Protein AF-A0AAE5WHH1-F1 (afdb_monomer_lite)

Structure (mmCIF, N/CA/C/O backbone):
data_AF-A0AAE5WHH1-F1
#
_entry.id   AF-A0AAE5WHH1-F1
#
loop_
_atom_site.group_PDB
_atom_site.id
_atom_site.type_symbol
_atom_site.label_atom_id
_atom_site.label_alt_id
_atom_site.label_comp_id
_atom_site.label_asym_id
_atom_site.label_entity_id
_atom_site.label_seq_id
_atom_site.pdbx_PDB_ins_code
_atom_site.Cartn_x
_atom_site.Cartn_y
_atom_site.Cartn_z
_atom_site.occupancy
_atom_site.B_iso_or_equiv
_atom_site.auth_seq_id
_atom_site.auth_comp_id
_atom_site.auth_asym_id
_atom_site.auth_atom_id
_atom_site.pdbx_PDB_model_num
ATOM 1 N N . MET A 1 1 ? -34.516 51.955 45.757 1.00 40.06 1 MET A N 1
ATOM 2 C CA . MET A 1 1 ? -34.286 50.656 46.425 1.00 40.06 1 MET A CA 1
ATOM 3 C C . MET A 1 1 ? -33.180 49.921 45.689 1.00 40.06 1 MET A C 1
ATOM 5 O O . MET A 1 1 ? -33.099 50.033 44.475 1.00 40.06 1 MET A O 1
ATOM 9 N N . ALA A 1 2 ? -32.308 49.289 46.468 1.00 39.38 2 ALA A N 1
ATOM 10 C CA . ALA A 1 2 ? -30.975 48.791 46.150 1.00 39.38 2 ALA A CA 1
ATOM 11 C C . ALA A 1 2 ? -30.786 48.069 44.803 1.00 39.38 2 ALA A C 1
ATOM 13 O O . ALA A 1 2 ? -31.442 47.077 44.495 1.00 39.38 2 ALA A O 1
ATOM 14 N N . THR A 1 3 ? -29.769 48.533 44.080 1.00 36.53 3 THR A N 1
ATOM 15 C CA . THR A 1 3 ? -28.988 47.796 43.090 1.00 36.53 3 THR A CA 1
ATOM 16 C C . THR A 1 3 ? -28.260 46.631 43.770 1.00 36.53 3 THR A C 1
ATOM 18 O O . THR A 1 3 ? -27.486 46.834 44.705 1.00 36.53 3 THR A O 1
ATOM 21 N N . ARG A 1 4 ? -28.471 45.396 43.299 1.00 38.25 4 ARG A N 1
ATOM 22 C CA . ARG A 1 4 ? -27.605 44.255 43.633 1.00 38.25 4 ARG A CA 1
ATOM 23 C C . ARG A 1 4 ? -26.696 43.947 42.446 1.00 38.25 4 ARG A C 1
ATOM 25 O O . ARG A 1 4 ? -27.134 43.413 41.434 1.00 38.25 4 ARG A O 1
ATOM 32 N N . LYS A 1 5 ? -25.426 44.329 42.601 1.00 38.62 5 LYS A N 1
ATOM 33 C CA . LYS A 1 5 ? -24.269 43.753 41.908 1.00 38.62 5 LYS A CA 1
ATOM 34 C C . LYS A 1 5 ? -23.981 42.382 42.523 1.00 38.62 5 LYS A C 1
ATOM 36 O O . LYS A 1 5 ? -23.714 42.349 43.716 1.00 38.62 5 LYS A O 1
ATOM 41 N N . GLU A 1 6 ? -23.924 41.322 41.725 1.00 35.84 6 GLU A N 1
ATOM 42 C CA . GLU A 1 6 ? -23.134 40.109 42.011 1.00 35.84 6 GLU A CA 1
ATOM 43 C C . GLU A 1 6 ? -22.594 39.613 40.655 1.00 35.84 6 GLU A C 1
ATOM 45 O O . GLU A 1 6 ? -23.336 39.134 39.807 1.00 35.84 6 GLU A O 1
ATOM 50 N N . ALA A 1 7 ? -21.409 40.066 40.244 1.00 35.72 7 ALA A N 1
ATOM 51 C CA . ALA A 1 7 ? -20.120 39.419 40.505 1.00 35.72 7 ALA A CA 1
ATOM 52 C C . ALA A 1 7 ? -20.027 38.015 39.877 1.00 35.72 7 ALA A C 1
ATOM 54 O O . ALA A 1 7 ? -20.186 36.987 40.533 1.00 35.72 7 ALA A O 1
ATOM 55 N N . ALA A 1 8 ? -19.715 38.006 38.578 1.00 37.16 8 ALA A N 1
ATOM 56 C CA . ALA A 1 8 ? -19.231 36.846 37.848 1.00 37.16 8 ALA A CA 1
ATOM 57 C C . ALA A 1 8 ? -17.961 36.299 38.520 1.00 37.16 8 ALA A C 1
ATOM 59 O O . ALA A 1 8 ? -16.888 36.895 38.448 1.00 37.16 8 ALA A O 1
ATOM 60 N N . THR A 1 9 ? -18.081 35.150 39.176 1.00 35.72 9 THR A N 1
ATOM 61 C CA . THR A 1 9 ? -16.945 34.378 39.680 1.00 35.72 9 THR A CA 1
ATOM 62 C C . THR A 1 9 ? -16.667 33.242 38.703 1.00 35.72 9 THR A C 1
ATOM 64 O O . THR A 1 9 ? -17.216 32.147 38.788 1.00 35.72 9 THR A O 1
ATOM 67 N N . THR A 1 10 ? -15.791 33.501 37.731 1.00 35.88 10 THR A N 1
ATOM 68 C CA . THR A 1 10 ? -15.174 32.457 36.904 1.00 35.88 10 THR A CA 1
ATOM 69 C C . THR A 1 10 ? -14.253 31.604 37.775 1.00 35.88 10 THR A C 1
ATOM 71 O O . THR A 1 10 ? -13.069 31.904 37.946 1.00 35.88 10 THR A O 1
ATOM 74 N N . ALA A 1 11 ? -14.799 30.529 38.339 1.00 34.81 11 ALA A N 1
ATOM 75 C CA . ALA A 1 11 ? -14.020 29.483 38.980 1.00 34.81 11 ALA A CA 1
ATOM 76 C C . ALA A 1 11 ? -13.170 28.763 37.917 1.00 34.81 11 ALA A C 1
ATOM 78 O O . ALA A 1 11 ? -13.675 27.998 37.095 1.00 34.81 11 ALA A O 1
ATOM 79 N N . LYS A 1 12 ? -11.853 29.008 37.923 1.00 35.03 12 LYS A N 1
ATOM 80 C CA . LYS A 1 12 ? -10.873 28.223 37.158 1.00 35.03 12 LYS A CA 1
ATOM 81 C C . LYS A 1 12 ? -10.767 26.823 37.767 1.00 35.03 12 LYS A C 1
ATOM 83 O O . LYS A 1 12 ? -9.851 26.528 38.533 1.00 35.03 12 LYS A O 1
ATOM 88 N N . THR A 1 13 ? -11.694 25.938 37.416 1.00 32.69 13 THR A N 1
ATOM 89 C CA . THR A 1 13 ? -11.588 24.515 37.747 1.00 32.69 13 THR A CA 1
ATOM 90 C C . THR A 1 13 ? -10.471 23.909 36.901 1.00 32.69 13 THR A C 1
ATOM 92 O O . THR A 1 13 ? -10.648 23.621 35.719 1.00 32.69 13 THR A O 1
ATOM 95 N N . LYS A 1 14 ? -9.285 23.722 37.497 1.00 33.97 14 LYS A N 1
ATOM 96 C CA . LYS A 1 14 ? -8.204 22.909 36.920 1.00 33.97 14 LYS A CA 1
ATOM 97 C C . LYS A 1 14 ? -8.722 21.482 36.713 1.00 33.97 14 LYS A C 1
ATOM 99 O O . LYS A 1 14 ? -8.680 20.656 37.625 1.00 33.97 14 LYS A O 1
ATOM 104 N N . VAL A 1 15 ? -9.185 21.175 35.503 1.00 35.56 15 VAL A N 1
ATOM 105 C CA . VAL A 1 15 ? -9.463 19.803 35.074 1.00 35.56 15 VAL A CA 1
ATOM 106 C C . VAL A 1 15 ? -8.121 19.081 34.973 1.00 35.56 15 VAL A C 1
ATOM 108 O O . VAL A 1 15 ? -7.421 19.158 33.965 1.00 35.56 15 VAL A O 1
ATOM 111 N N . LYS A 1 16 ? -7.733 18.377 36.042 1.00 34.69 16 LYS A N 1
ATOM 112 C CA . LYS A 1 16 ? -6.694 17.348 35.961 1.00 34.69 16 LYS A CA 1
ATOM 113 C C . LYS A 1 16 ? -7.201 16.287 34.984 1.00 34.69 16 LYS A C 1
ATOM 115 O O . LYS A 1 16 ? -7.993 15.426 35.364 1.00 34.69 16 LYS A O 1
ATOM 120 N N . ARG A 1 17 ? -6.752 16.346 33.726 1.00 37.28 17 ARG A N 1
ATOM 121 C CA . ARG A 1 17 ? -6.858 15.227 32.784 1.00 37.28 17 ARG A CA 1
ATOM 122 C C . ARG A 1 17 ? -6.092 14.058 33.399 1.00 37.28 17 ARG A C 1
ATOM 124 O O . ARG A 1 17 ? -4.879 13.953 33.257 1.00 37.28 17 ARG A O 1
ATOM 131 N N . LYS A 1 18 ? -6.796 13.195 34.136 1.00 33.09 18 LYS A N 1
ATOM 132 C CA . LYS A 1 18 ? -6.301 11.853 34.425 1.00 33.09 18 LYS A CA 1
ATOM 133 C C . LYS A 1 18 ? -6.149 11.184 33.066 1.00 33.09 18 LYS A C 1
ATOM 135 O O . LYS A 1 18 ? -7.152 10.923 32.404 1.00 33.09 18 LYS A O 1
ATOM 140 N N . ALA A 1 19 ? -4.907 10.959 32.647 1.00 35.47 19 ALA A N 1
ATOM 141 C CA . ALA A 1 19 ? -4.594 10.016 31.591 1.00 35.47 19 ALA A CA 1
ATOM 142 C C . ALA A 1 19 ? -5.194 8.674 32.023 1.00 35.47 19 ALA A C 1
ATOM 144 O O . ALA A 1 19 ? -4.641 7.975 32.872 1.00 35.47 19 ALA A O 1
ATOM 145 N N . LYS A 1 20 ? -6.400 8.364 31.532 1.00 39.03 20 LYS A N 1
ATOM 146 C CA . LYS A 1 20 ? -6.934 7.014 31.639 1.00 39.03 20 LYS A CA 1
ATOM 147 C C . LYS A 1 20 ? -5.992 6.165 30.810 1.00 39.03 20 LYS A C 1
ATOM 149 O O . LYS A 1 20 ? -5.887 6.351 29.601 1.00 39.03 20 LYS A O 1
ATOM 154 N N . ALA A 1 21 ? -5.264 5.333 31.542 1.00 37.84 21 ALA A N 1
ATOM 155 C CA . ALA A 1 21 ? -4.392 4.293 31.063 1.00 37.84 21 ALA A CA 1
ATOM 156 C C . ALA A 1 21 ? -4.901 3.720 29.738 1.00 37.84 21 ALA A C 1
ATOM 158 O O . ALA A 1 21 ? -6.063 3.323 29.627 1.00 37.84 21 ALA A O 1
ATOM 159 N N . SER A 1 22 ? -4.001 3.660 28.762 1.00 38.97 22 SER A N 1
ATOM 160 C CA . SER A 1 22 ? -4.043 2.721 27.650 1.00 38.97 22 SER A CA 1
ATOM 161 C C . SER A 1 22 ? -4.067 1.301 28.227 1.00 38.97 22 SER A C 1
ATOM 163 O O . SER A 1 22 ? -3.044 0.625 28.327 1.00 38.97 22 SER A O 1
ATOM 165 N N . ALA A 1 23 ? -5.220 0.893 28.742 1.00 35.97 23 ALA A N 1
ATOM 166 C CA . ALA A 1 23 ? -5.418 -0.413 29.322 1.00 35.97 23 ALA A CA 1
ATOM 167 C C . ALA A 1 23 ? -5.585 -1.418 28.178 1.00 35.97 23 ALA A C 1
ATOM 169 O O . ALA A 1 23 ? -6.475 -1.279 27.344 1.00 35.97 23 ALA A O 1
ATOM 170 N N . ALA A 1 24 ? -4.707 -2.421 28.193 1.00 41.38 24 ALA A N 1
ATOM 171 C CA . ALA A 1 24 ? -4.794 -3.676 27.457 1.00 41.38 24 ALA A CA 1
ATOM 172 C C . ALA A 1 24 ? -4.637 -3.607 25.926 1.00 41.38 24 ALA A C 1
ATOM 174 O O . ALA A 1 24 ? -5.511 -4.026 25.173 1.00 41.38 24 ALA A O 1
ATOM 175 N N . ILE A 1 25 ? -3.435 -3.261 25.454 1.00 42.16 25 ILE A N 1
ATOM 176 C CA . ILE A 1 25 ? -2.908 -3.974 24.281 1.00 42.16 25 ILE A CA 1
ATOM 177 C C . ILE A 1 25 ? -2.602 -5.389 24.786 1.00 42.16 25 ILE A C 1
ATOM 179 O O . ILE A 1 25 ? -1.540 -5.635 25.358 1.00 42.16 25 ILE A O 1
ATOM 183 N N . SER A 1 26 ? -3.576 -6.304 24.696 1.00 47.28 26 SER A N 1
ATOM 184 C CA . SER A 1 26 ? -3.327 -7.717 24.987 1.00 47.28 26 SER A CA 1
ATOM 185 C C . SER A 1 26 ? -2.153 -8.154 24.114 1.00 47.28 26 SER A C 1
ATOM 187 O O . SER A 1 26 ? -2.204 -7.935 22.902 1.00 47.28 26 SER A O 1
ATOM 189 N N . LYS A 1 27 ? -1.101 -8.734 24.700 1.00 46.09 27 LYS A N 1
ATOM 190 C CA . LYS A 1 27 ? -0.007 -9.343 23.934 1.00 46.09 27 LYS A CA 1
ATOM 191 C C . LYS A 1 27 ? -0.616 -10.383 22.985 1.00 46.09 27 LYS A C 1
ATOM 193 O O . LYS A 1 27 ? -1.007 -11.456 23.428 1.00 46.09 27 LYS A O 1
ATOM 198 N N . ARG A 1 28 ? -0.768 -10.022 21.709 1.00 50.38 28 ARG A N 1
ATOM 199 C CA . ARG A 1 28 ? -1.163 -10.930 20.630 1.00 50.38 28 ARG A CA 1
ATOM 200 C C . ARG A 1 28 ? 0.100 -11.675 20.226 1.00 50.38 28 A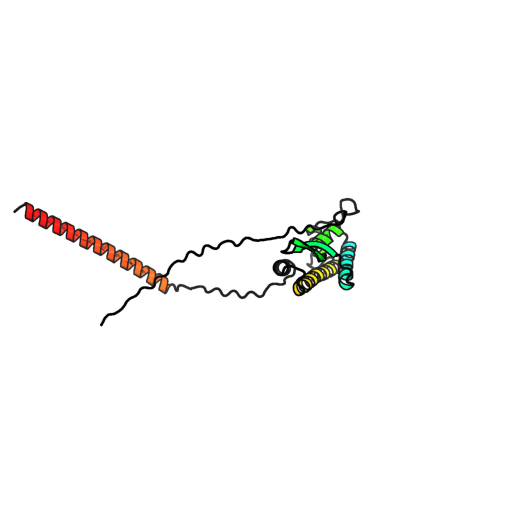RG A C 1
ATOM 202 O O . ARG A 1 28 ? 1.029 -11.058 19.714 1.00 50.38 28 ARG A O 1
ATOM 209 N N . GLU A 1 29 ? 0.163 -12.965 20.513 1.00 48.81 29 GLU A N 1
ATOM 210 C CA . GLU A 1 29 ? 1.269 -13.809 20.063 1.00 48.81 29 GLU A CA 1
ATOM 211 C C . GLU A 1 29 ? 0.934 -14.317 18.658 1.00 48.81 29 GLU A C 1
ATOM 213 O O . GLU A 1 29 ? -0.015 -15.077 18.470 1.00 48.81 29 GLU A O 1
ATOM 218 N N . LEU A 1 30 ? 1.676 -13.832 17.658 1.00 51.50 30 LEU A N 1
ATOM 219 C CA . LEU A 1 30 ? 1.551 -14.270 16.271 1.00 51.50 30 LEU A CA 1
ATOM 220 C C . LEU A 1 30 ? 2.351 -15.569 16.104 1.00 51.50 30 LEU A C 1
ATOM 222 O O . LEU A 1 30 ? 3.579 -15.548 16.183 1.00 51.50 30 LEU A O 1
ATOM 226 N N . LYS A 1 31 ? 1.675 -16.695 15.863 1.00 53.16 31 LYS A N 1
ATOM 227 C CA . LYS A 1 31 ? 2.347 -17.930 15.440 1.00 53.16 31 LYS A CA 1
ATOM 228 C C . LYS A 1 31 ? 2.682 -17.816 13.952 1.00 53.16 31 LYS A C 1
ATOM 230 O O . LYS A 1 31 ? 1.830 -18.031 13.096 1.00 53.16 31 LYS A O 1
ATOM 235 N N . LEU A 1 32 ? 3.910 -17.405 13.647 1.00 53.94 32 LEU A N 1
ATOM 236 C CA . LEU A 1 32 ? 4.448 -17.424 12.286 1.00 53.94 32 LEU A CA 1
ATOM 237 C C . LEU A 1 32 ? 4.908 -18.848 11.958 1.00 53.94 32 LEU A C 1
ATOM 239 O O . LEU A 1 32 ? 5.617 -19.457 12.754 1.00 53.94 32 LEU A O 1
ATOM 243 N N . GLU A 1 33 ? 4.524 -19.372 10.796 1.00 54.22 33 GLU A N 1
ATOM 244 C CA . GLU A 1 33 ? 5.102 -20.619 10.278 1.00 54.22 33 GLU A CA 1
ATOM 245 C C . GLU A 1 33 ? 6.615 -20.454 10.037 1.00 54.22 33 GLU A C 1
ATOM 247 O O . GLU A 1 33 ? 7.068 -19.395 9.583 1.00 54.22 33 GLU A O 1
ATOM 252 N N . GLU A 1 34 ? 7.399 -21.496 10.324 1.00 48.75 34 GLU A N 1
ATOM 253 C CA . GLU A 1 34 ? 8.835 -21.522 10.026 1.00 48.75 34 GLU A CA 1
ATOM 254 C C . GLU A 1 34 ? 9.070 -21.303 8.518 1.00 48.75 34 GLU A C 1
ATOM 256 O O . GLU A 1 34 ? 8.375 -21.868 7.673 1.00 48.75 34 GLU A O 1
ATOM 261 N N . GLY A 1 35 ? 10.021 -20.429 8.167 1.00 56.25 35 GLY A N 1
ATOM 262 C CA . GLY A 1 35 ? 10.377 -20.141 6.772 1.00 56.25 35 GLY A CA 1
ATOM 263 C C . GLY A 1 35 ? 9.602 -19.009 6.080 1.00 56.25 35 GLY A C 1
ATOM 264 O O . GLY A 1 35 ? 9.871 -18.737 4.913 1.00 56.25 35 GLY A O 1
ATOM 265 N N . GLN A 1 36 ? 8.700 -18.277 6.756 1.00 52.97 36 GLN A N 1
ATOM 266 C CA . GLN A 1 36 ? 8.020 -17.113 6.137 1.00 52.97 36 GLN A CA 1
ATOM 267 C C . GLN A 1 36 ? 8.973 -16.020 5.616 1.00 52.97 36 GLN A C 1
ATOM 269 O O . GLN A 1 36 ? 8.609 -15.269 4.711 1.00 52.97 36 GLN A O 1
ATOM 274 N N . TRP A 1 37 ? 10.175 -15.934 6.189 1.00 49.78 37 TRP A N 1
ATOM 275 C CA . TRP A 1 37 ? 11.199 -14.938 5.860 1.00 49.78 37 TRP A CA 1
ATOM 276 C C . TRP A 1 37 ? 12.347 -15.507 5.015 1.00 49.78 37 TRP A C 1
ATOM 278 O O . TRP A 1 37 ? 13.259 -14.772 4.636 1.00 49.78 37 TRP A O 1
ATOM 288 N N . GLU A 1 38 ? 12.324 -16.806 4.714 1.00 54.84 38 GLU A N 1
ATOM 289 C CA . GLU A 1 38 ? 13.397 -17.467 3.979 1.00 54.84 38 GLU A CA 1
ATOM 290 C C . GLU A 1 38 ? 13.148 -17.371 2.472 1.00 54.84 38 GLU A C 1
ATOM 292 O O . GLU A 1 38 ? 12.231 -17.973 1.911 1.00 54.84 38 GLU A O 1
ATOM 297 N N . THR A 1 39 ? 13.993 -16.605 1.785 1.00 54.44 39 THR A N 1
ATOM 298 C CA . THR A 1 39 ? 14.012 -16.571 0.321 1.00 54.44 39 THR A CA 1
ATOM 299 C C . THR A 1 39 ? 14.929 -17.685 -0.187 1.00 54.44 39 THR A C 1
ATOM 301 O O . THR A 1 39 ? 16.123 -17.700 0.091 1.00 54.44 39 THR A O 1
ATOM 304 N N . LYS A 1 40 ? 14.383 -18.642 -0.952 1.00 57.69 40 LYS A N 1
ATOM 305 C CA . LYS A 1 40 ? 15.112 -19.824 -1.473 1.00 57.69 40 LYS A CA 1
ATOM 306 C C . LYS A 1 40 ? 16.173 -19.517 -2.550 1.00 57.69 40 LYS A C 1
ATOM 308 O O . LYS A 1 40 ? 16.606 -20.426 -3.253 1.00 57.69 40 LYS A O 1
ATOM 313 N N . ARG A 1 41 ? 16.558 -18.258 -2.763 1.00 54.78 41 ARG A N 1
ATOM 314 C CA . ARG A 1 41 ? 17.465 -17.849 -3.850 1.00 54.78 41 ARG A CA 1
ATOM 315 C C . ARG A 1 41 ? 18.694 -17.109 -3.270 1.00 54.78 41 ARG A C 1
ATOM 317 O O . ARG A 1 41 ? 18.657 -16.575 -2.164 1.00 54.78 41 ARG A O 1
ATOM 324 N N . GLY A 1 42 ? 19.825 -17.152 -3.977 1.00 48.72 42 GLY A N 1
ATOM 325 C CA . GLY A 1 42 ? 21.099 -16.549 -3.543 1.00 48.72 42 GLY A CA 1
ATOM 326 C C . GLY A 1 42 ? 21.219 -15.049 -3.873 1.00 48.72 42 GLY A C 1
ATOM 327 O O . GLY A 1 42 ? 20.584 -14.573 -4.809 1.00 48.72 42 GLY A O 1
ATOM 328 N N . ARG A 1 43 ? 22.042 -14.302 -3.114 1.00 55.06 43 ARG A N 1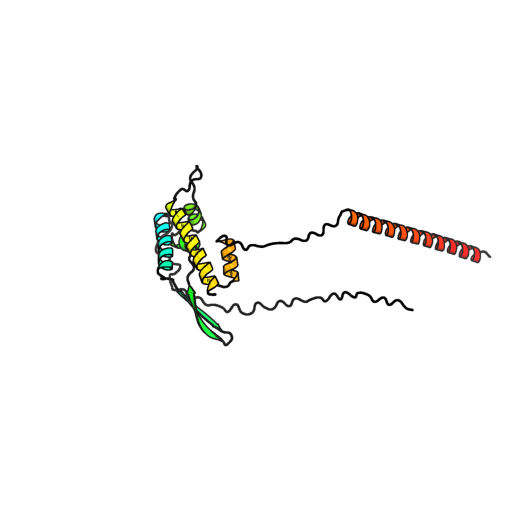
ATOM 329 C CA . ARG A 1 43 ? 22.362 -12.864 -3.321 1.00 55.06 43 ARG A CA 1
ATOM 330 C C . ARG A 1 43 ? 23.389 -12.650 -4.455 1.00 55.06 43 ARG A C 1
ATOM 332 O O . ARG A 1 43 ? 24.292 -13.478 -4.552 1.00 55.06 43 ARG A O 1
ATOM 339 N N . PRO A 1 44 ? 23.384 -11.509 -5.189 1.00 54.88 44 PRO A N 1
ATOM 340 C CA . PRO A 1 44 ? 22.415 -10.402 -5.227 1.00 54.88 44 PRO A CA 1
ATOM 341 C C . PRO A 1 44 ? 21.416 -10.518 -6.399 1.00 54.88 44 PRO A C 1
ATOM 343 O O . PRO A 1 44 ? 21.755 -11.009 -7.474 1.00 54.88 44 PRO A O 1
ATOM 346 N N . TYR A 1 45 ? 20.191 -10.020 -6.211 1.00 66.81 45 TYR A N 1
ATOM 347 C CA . TYR A 1 45 ? 19.104 -10.130 -7.188 1.00 66.81 45 TYR A CA 1
ATOM 348 C C . TYR A 1 45 ? 19.071 -8.948 -8.161 1.00 66.81 45 TYR A C 1
ATOM 350 O O . TYR A 1 45 ? 18.990 -7.793 -7.749 1.00 66.81 45 TYR A O 1
ATOM 358 N N . LYS A 1 46 ? 19.076 -9.239 -9.464 1.00 76.19 46 LYS A N 1
ATOM 359 C CA . LYS A 1 46 ? 18.661 -8.287 -10.501 1.00 76.19 46 LYS A CA 1
ATOM 360 C C . LYS A 1 46 ? 17.131 -8.220 -10.499 1.00 76.19 46 LYS A C 1
ATOM 362 O O . LYS A 1 46 ? 16.493 -9.269 -10.515 1.00 76.19 46 LYS A O 1
ATOM 367 N N . PHE A 1 47 ? 16.560 -7.013 -10.484 1.00 84.69 47 PHE A N 1
ATOM 368 C CA . PHE A 1 47 ? 15.110 -6.836 -10.569 1.00 84.69 47 PHE A CA 1
ATOM 369 C C . PHE A 1 47 ? 14.579 -7.418 -11.884 1.00 84.69 47 PHE A C 1
ATOM 371 O O . PHE A 1 47 ? 15.069 -7.069 -12.961 1.00 84.69 47 PHE A O 1
ATOM 378 N N . ASP A 1 48 ? 13.587 -8.295 -11.770 1.00 88.56 48 ASP A N 1
ATOM 379 C CA . ASP A 1 48 ? 12.915 -8.942 -12.890 1.00 88.56 48 ASP A CA 1
ATOM 380 C C . ASP A 1 48 ? 11.459 -8.441 -12.968 1.00 88.56 48 ASP A C 1
ATOM 382 O O . ASP A 1 48 ? 10.648 -8.780 -12.097 1.00 88.56 48 ASP A O 1
ATOM 386 N N . PRO A 1 49 ? 11.122 -7.605 -13.971 1.00 89.94 49 PRO A N 1
ATOM 387 C CA . PRO A 1 49 ? 9.775 -7.075 -14.150 1.00 89.94 49 PRO A CA 1
ATOM 388 C C . PRO A 1 49 ? 8.705 -8.153 -14.328 1.00 89.94 49 PRO A C 1
ATOM 390 O O . PRO A 1 49 ? 7.600 -7.983 -13.816 1.00 89.94 49 PRO A O 1
ATOM 393 N N . ASP A 1 50 ? 9.018 -9.246 -15.024 1.00 91.75 50 ASP A N 1
ATOM 394 C CA . ASP A 1 50 ? 8.028 -10.273 -15.362 1.00 91.75 50 ASP A CA 1
ATOM 395 C C . ASP A 1 50 ? 7.663 -11.084 -14.118 1.00 91.75 50 ASP A C 1
ATOM 397 O O . ASP A 1 50 ? 6.487 -11.325 -13.844 1.00 91.75 50 ASP A O 1
ATOM 401 N N . LEU A 1 51 ? 8.663 -11.392 -13.286 1.00 90.81 51 LEU A N 1
ATOM 402 C CA . LEU A 1 51 ? 8.447 -11.997 -11.974 1.00 90.81 51 LEU A CA 1
ATOM 403 C C . LEU A 1 51 ? 7.587 -11.099 -11.074 1.00 90.81 51 LEU A C 1
ATOM 405 O O . LEU A 1 51 ? 6.688 -11.587 -10.391 1.00 90.81 51 LEU A O 1
ATOM 409 N N . ALA A 1 52 ? 7.855 -9.791 -11.055 1.00 91.88 52 ALA A N 1
ATOM 410 C CA . ALA A 1 52 ? 7.081 -8.853 -10.248 1.00 91.88 52 ALA A CA 1
ATOM 411 C C . ALA A 1 52 ? 5.609 -8.805 -10.688 1.00 91.88 52 ALA A C 1
ATOM 413 O O . ALA A 1 52 ? 4.718 -8.816 -9.836 1.00 91.88 52 ALA A O 1
ATOM 414 N N . ILE A 1 53 ? 5.351 -8.799 -12.001 1.00 94.19 53 ILE A N 1
ATOM 415 C CA . ILE A 1 53 ? 3.997 -8.883 -12.565 1.00 94.19 53 ILE A CA 1
ATOM 416 C C . ILE A 1 53 ? 3.328 -10.190 -12.134 1.00 94.19 53 ILE A C 1
ATOM 418 O O . ILE A 1 53 ? 2.248 -10.138 -11.550 1.00 94.19 53 ILE A O 1
ATOM 422 N N . GLU A 1 54 ? 3.992 -11.334 -12.322 1.00 94.31 54 GLU A N 1
ATOM 423 C CA . GLU A 1 54 ? 3.466 -12.653 -11.950 1.00 94.31 54 GLU A CA 1
ATOM 424 C C . GLU A 1 54 ? 3.058 -12.704 -10.470 1.00 94.31 54 GLU A C 1
ATOM 426 O O . GLU A 1 54 ? 1.965 -13.161 -10.138 1.00 94.31 54 GLU A O 1
ATOM 431 N N . LYS A 1 55 ? 3.902 -12.200 -9.557 1.00 91.94 55 LYS A N 1
ATOM 432 C CA . LYS A 1 55 ? 3.596 -12.205 -8.115 1.00 91.94 55 LYS A CA 1
ATOM 433 C C . LYS A 1 55 ? 2.450 -11.269 -7.747 1.00 91.94 55 LYS A C 1
ATOM 435 O O . LYS A 1 55 ? 1.639 -11.628 -6.893 1.00 91.94 55 LYS A O 1
ATOM 440 N N . MET A 1 56 ? 2.365 -10.099 -8.377 1.00 94.69 56 MET A N 1
ATOM 441 C CA . MET A 1 56 ? 1.256 -9.170 -8.152 1.00 94.69 56 MET A CA 1
ATOM 442 C C . MET A 1 56 ? -0.066 -9.732 -8.682 1.00 94.69 56 MET A C 1
ATOM 444 O O . MET A 1 56 ? -1.076 -9.662 -7.986 1.00 94.69 56 MET A O 1
ATOM 448 N N . GLU A 1 57 ? -0.064 -10.327 -9.875 1.00 93.75 57 GLU A N 1
ATOM 449 C CA . GLU A 1 57 ? -1.250 -10.956 -10.462 1.00 93.75 57 GLU A CA 1
ATOM 450 C C . GLU A 1 57 ? -1.689 -12.191 -9.676 1.00 93.75 57 GLU A C 1
ATOM 452 O O . GLU A 1 57 ? -2.878 -12.341 -9.405 1.00 93.75 57 GLU A O 1
ATOM 457 N N . ALA A 1 58 ? -0.747 -13.024 -9.222 1.00 92.31 58 ALA A N 1
ATOM 458 C CA . ALA A 1 58 ? -1.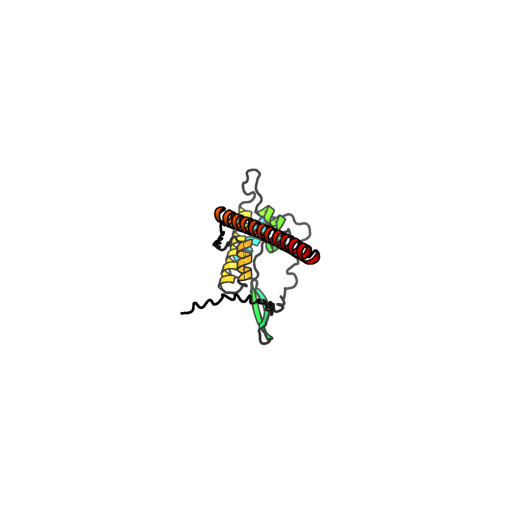048 -14.151 -8.345 1.00 92.31 58 ALA A CA 1
ATOM 459 C C . ALA A 1 58 ? -1.739 -13.693 -7.052 1.00 92.31 58 ALA A C 1
ATOM 461 O O . ALA A 1 58 ? -2.763 -14.254 -6.683 1.00 92.31 58 ALA A O 1
ATOM 462 N N . ALA A 1 59 ? -1.251 -12.625 -6.410 1.00 91.06 59 ALA A N 1
ATOM 463 C CA . ALA A 1 59 ? -1.877 -12.087 -5.202 1.00 91.06 59 ALA A CA 1
ATOM 464 C C . ALA A 1 59 ? -3.302 -11.551 -5.447 1.00 91.06 59 ALA A C 1
ATOM 466 O O . ALA A 1 59 ? -4.166 -11.682 -4.580 1.00 91.06 59 ALA A O 1
ATOM 467 N N . ILE A 1 60 ? -3.555 -10.954 -6.617 1.00 92.31 60 ILE A N 1
ATOM 468 C CA . ILE A 1 60 ? -4.897 -10.505 -7.015 1.00 92.31 60 ILE A CA 1
ATOM 469 C C . ILE A 1 60 ? -5.814 -11.709 -7.246 1.00 92.31 60 ILE A C 1
ATOM 471 O O . ILE A 1 60 ? -6.931 -11.724 -6.733 1.00 92.31 60 ILE A O 1
ATOM 475 N N . ASN A 1 61 ? -5.341 -12.723 -7.970 1.00 92.94 61 ASN A N 1
ATOM 476 C CA . ASN A 1 61 ? -6.113 -13.932 -8.247 1.00 92.94 61 ASN A CA 1
ATOM 477 C C . ASN A 1 61 ? -6.437 -14.696 -6.960 1.00 92.94 61 ASN A C 1
ATOM 479 O O . ASN A 1 61 ? -7.587 -15.071 -6.761 1.00 92.94 61 ASN A O 1
ATOM 483 N N . ASP A 1 62 ? -5.473 -14.843 -6.048 1.00 90.88 62 ASP A N 1
ATOM 484 C CA . ASP A 1 62 ? -5.689 -15.478 -4.746 1.00 90.88 62 ASP A CA 1
ATOM 485 C C . ASP A 1 62 ? -6.796 -14.773 -3.951 1.00 90.88 62 ASP A C 1
ATOM 487 O O . ASP A 1 62 ? -7.633 -15.427 -3.332 1.00 90.88 62 ASP A O 1
ATOM 491 N N . TYR A 1 63 ? -6.846 -13.439 -3.991 1.00 89.62 63 TYR A N 1
ATOM 492 C CA . TYR A 1 63 ? -7.915 -12.679 -3.348 1.00 89.62 63 TYR A CA 1
ATOM 493 C C . TYR A 1 63 ? -9.275 -12.886 -4.032 1.00 89.62 63 TYR A C 1
ATOM 495 O O . TYR A 1 63 ? -10.259 -13.160 -3.347 1.00 89.62 63 TYR A O 1
ATOM 503 N N . VAL A 1 64 ? -9.336 -12.812 -5.367 1.00 88.69 64 VAL A N 1
ATOM 504 C CA . VAL A 1 64 ? -10.581 -13.007 -6.138 1.00 88.69 64 VAL A CA 1
ATOM 505 C C . VAL A 1 64 ? -11.138 -14.425 -5.966 1.00 88.69 64 VAL A C 1
ATOM 507 O O . VAL A 1 64 ? -12.349 -14.608 -5.870 1.00 88.69 64 VAL A O 1
ATOM 510 N N . GLU A 1 65 ? -10.266 -15.427 -5.887 1.00 90.50 65 GLU A N 1
ATOM 511 C CA . GLU A 1 65 ? -10.628 -16.831 -5.672 1.00 90.50 65 GLU A CA 1
ATOM 512 C C . GLU A 1 65 ? -10.886 -17.175 -4.193 1.00 90.50 65 GLU A C 1
ATOM 514 O O . GLU A 1 65 ? -11.224 -18.316 -3.876 1.00 90.50 65 GLU A O 1
ATOM 519 N N . GLY A 1 66 ? -10.717 -16.220 -3.270 1.00 83.25 66 GLY A N 1
ATOM 520 C CA . GLY A 1 66 ? -10.905 -16.431 -1.831 1.00 83.25 66 GLY A CA 1
ATOM 521 C C . GLY A 1 66 ? -9.819 -17.285 -1.162 1.00 83.25 66 GLY A C 1
ATOM 522 O O . GLY A 1 66 ? -9.994 -17.736 -0.031 1.00 83.25 66 GLY A O 1
ATOM 523 N N . LYS A 1 67 ? -8.677 -17.498 -1.824 1.00 83.50 67 LYS A N 1
ATOM 524 C CA . LYS A 1 67 ? -7.505 -18.236 -1.322 1.00 83.50 67 LYS A CA 1
ATOM 525 C C . LYS A 1 67 ? -6.619 -17.350 -0.447 1.00 83.50 67 LYS A C 1
ATOM 527 O O . LYS A 1 67 ? -5.423 -17.181 -0.678 1.00 83.50 67 LYS A O 1
ATOM 532 N N . LEU A 1 68 ? -7.207 -16.760 0.584 1.00 78.25 68 LEU A N 1
ATOM 533 C CA . LEU A 1 68 ? -6.482 -15.876 1.485 1.00 78.25 68 LEU A CA 1
ATOM 534 C C . LEU A 1 68 ? -5.677 -16.670 2.515 1.00 78.25 68 LEU A C 1
ATOM 536 O O . LEU A 1 68 ? -6.153 -17.644 3.095 1.00 78.25 68 LEU A O 1
ATOM 540 N N . LYS A 1 69 ? -4.437 -16.233 2.774 1.00 72.56 69 LYS A N 1
ATOM 541 C CA . LYS A 1 69 ? -3.644 -16.794 3.872 1.00 72.56 69 LYS A CA 1
ATOM 542 C C . LYS A 1 69 ? -4.173 -16.252 5.194 1.00 72.56 69 LYS A C 1
ATOM 544 O O . LYS A 1 69 ? -4.182 -15.037 5.409 1.00 72.56 69 LYS A O 1
ATOM 549 N N . TYR A 1 70 ? -4.555 -17.166 6.074 1.00 74.00 70 TYR A N 1
ATOM 550 C CA . TYR A 1 70 ? -5.032 -16.852 7.407 1.00 74.00 70 TYR A CA 1
ATOM 551 C C . TYR A 1 70 ? -3.952 -17.099 8.466 1.00 74.00 70 TYR A C 1
ATOM 553 O O . TYR A 1 70 ? -3.093 -17.965 8.310 1.00 74.00 70 TYR A O 1
ATOM 561 N N . TYR A 1 71 ? -4.003 -16.324 9.542 1.00 69.81 71 TYR A N 1
ATOM 562 C CA . TYR A 1 71 ? -3.173 -16.447 10.730 1.00 69.81 71 TYR A CA 1
ATOM 563 C C . TYR A 1 71 ? -4.067 -16.721 11.925 1.00 69.81 71 TYR A C 1
ATOM 565 O O . TYR A 1 71 ? -4.996 -15.959 12.187 1.00 69.81 71 TYR A O 1
ATOM 573 N N . GLU A 1 72 ? -3.760 -17.767 12.680 1.00 67.38 72 GLU A N 1
ATOM 574 C CA . GLU A 1 72 ? -4.393 -17.987 13.974 1.00 67.38 72 GLU A CA 1
ATOM 575 C C . GLU A 1 72 ? -3.785 -17.023 14.997 1.00 67.38 72 GLU A C 1
ATOM 577 O O . GLU A 1 72 ? -2.607 -17.108 15.359 1.00 67.38 72 GLU A O 1
ATOM 582 N N . LEU A 1 73 ? -4.591 -16.069 15.449 1.00 65.88 73 LEU A N 1
ATOM 583 C CA . LEU A 1 73 ? -4.254 -15.150 16.526 1.00 65.88 73 LEU A CA 1
ATOM 584 C C . LEU A 1 73 ? -4.951 -15.624 17.793 1.00 65.88 73 LEU A C 1
ATOM 586 O O . LEU A 1 73 ? -6.173 -15.588 17.882 1.00 65.88 73 LEU A O 1
ATOM 590 N N . ILE A 1 74 ? -4.178 -15.998 18.806 1.00 68.00 74 ILE A N 1
ATOM 591 C CA . ILE A 1 74 ? -4.743 -16.307 20.118 1.00 68.00 74 ILE A CA 1
ATOM 592 C C . ILE A 1 74 ? -4.941 -14.979 20.854 1.00 68.00 74 ILE A C 1
ATOM 594 O O . ILE A 1 74 ? -3.982 -14.375 21.340 1.00 68.00 74 ILE A O 1
ATOM 598 N N . GLN A 1 75 ? -6.182 -14.507 20.937 1.00 66.88 75 GLN A N 1
ATOM 599 C CA . GLN A 1 75 ? -6.560 -13.370 21.774 1.00 66.88 75 GLN A CA 1
ATOM 600 C C . GLN A 1 75 ? -7.117 -13.878 23.109 1.00 66.88 75 GLN A C 1
ATOM 602 O O . GLN A 1 75 ? -7.761 -14.916 23.163 1.00 66.88 75 GLN A O 1
ATOM 607 N N . LYS A 1 76 ? -6.867 -13.169 24.214 1.00 66.50 76 LYS A N 1
ATOM 608 C CA . LYS A 1 76 ? -7.561 -13.432 25.484 1.00 66.50 76 LYS A CA 1
ATOM 609 C C . LYS A 1 76 ? -8.704 -12.439 25.645 1.00 66.50 76 LYS A C 1
ATOM 611 O O . LYS A 1 76 ? -8.489 -11.243 25.442 1.00 66.50 76 LYS A O 1
ATOM 616 N N . ASP A 1 77 ? -9.892 -12.925 25.981 1.00 69.44 77 ASP A N 1
ATOM 617 C CA . ASP A 1 77 ? -11.021 -12.068 26.337 1.00 69.44 77 ASP A CA 1
ATOM 618 C C . ASP A 1 77 ? -10.823 -11.425 27.724 1.00 69.44 77 ASP A C 1
ATOM 620 O O . ASP A 1 77 ? -9.833 -11.669 28.423 1.00 69.44 77 ASP A O 1
ATOM 624 N N . SER A 1 78 ? -11.777 -10.587 28.127 1.00 70.25 78 SER A N 1
ATOM 625 C CA . SER A 1 78 ? -11.799 -9.930 29.439 1.00 70.25 78 SER A CA 1
ATOM 626 C C . SER A 1 78 ? -11.913 -10.892 30.631 1.00 70.25 78 SER A C 1
ATOM 628 O O . SER A 1 78 ? -11.580 -10.504 31.747 1.00 70.25 78 SER A O 1
ATOM 630 N N . GLU A 1 79 ? -12.353 -12.129 30.407 1.00 75.38 79 GLU A N 1
ATOM 631 C CA . GLU A 1 79 ? -12.448 -13.223 31.382 1.00 75.38 79 GLU A CA 1
ATOM 632 C C . GLU A 1 79 ? -11.220 -14.160 31.333 1.00 75.38 79 GLU A C 1
ATOM 634 O O . GLU A 1 79 ? -11.126 -15.116 32.103 1.00 75.38 79 GLU A O 1
ATOM 639 N N . GLY A 1 80 ? -10.253 -13.895 30.445 1.00 70.06 80 GLY A N 1
ATOM 640 C CA . GLY A 1 80 ? -9.047 -14.697 30.249 1.00 70.06 80 GLY A CA 1
ATOM 641 C C . GLY A 1 80 ? -9.215 -15.918 29.336 1.00 70.06 80 GLY A C 1
ATOM 642 O O . GLY A 1 80 ? -8.258 -16.689 29.196 1.00 70.06 80 GLY A O 1
ATOM 643 N N . LYS A 1 81 ? -10.375 -16.100 28.690 1.00 73.88 81 LYS A N 1
ATOM 644 C CA . LYS A 1 81 ? -10.611 -17.187 27.725 1.00 73.88 81 LYS A CA 1
ATOM 645 C C . LYS A 1 81 ? -9.861 -16.917 26.427 1.00 73.88 81 LYS A C 1
ATOM 647 O O . LYS A 1 81 ? -9.826 -15.789 25.942 1.00 73.88 81 LYS A O 1
ATOM 652 N N . LYS A 1 82 ? -9.253 -17.962 25.862 1.00 65.38 82 LYS A N 1
ATOM 653 C CA . LYS A 1 82 ? -8.597 -17.893 24.551 1.00 65.38 82 LYS A CA 1
ATOM 654 C C . LYS A 1 82 ? -9.668 -17.868 23.458 1.00 65.38 82 LYS A C 1
ATOM 656 O O . LYS A 1 82 ? -10.510 -18.757 23.414 1.00 65.38 82 LYS A O 1
ATOM 661 N N . ILE A 1 83 ? -9.615 -16.853 22.612 1.00 63.59 83 ILE A N 1
ATOM 662 C CA . ILE A 1 83 ? -10.386 -16.705 21.385 1.00 63.59 83 ILE A CA 1
ATOM 663 C C . ILE A 1 83 ? -9.386 -16.817 20.242 1.00 63.59 83 ILE A C 1
ATOM 665 O O . ILE A 1 83 ? -8.448 -16.020 20.169 1.00 63.59 83 ILE A O 1
ATOM 669 N N . ASP A 1 84 ? -9.596 -17.782 19.357 1.00 62.62 84 ASP A N 1
ATOM 670 C CA . ASP A 1 84 ? -8.843 -17.867 18.113 1.00 62.62 84 ASP A CA 1
ATOM 671 C C . ASP A 1 84 ? -9.471 -16.899 17.108 1.00 62.62 84 ASP A C 1
ATOM 673 O O . ASP A 1 84 ? -10.635 -17.025 16.726 1.00 62.62 84 ASP A O 1
ATOM 677 N N . ILE A 1 85 ? -8.714 -15.876 16.724 1.00 65.50 85 ILE A N 1
ATOM 678 C CA . ILE A 1 85 ? -9.103 -14.911 15.702 1.00 65.50 85 ILE A CA 1
ATOM 679 C C . ILE A 1 85 ? -8.366 -15.274 14.421 1.00 65.50 85 ILE A C 1
ATOM 681 O O . ILE A 1 85 ? -7.141 -15.387 14.408 1.00 65.50 85 ILE A O 1
ATOM 685 N N . LEU A 1 86 ? -9.112 -15.413 13.330 1.00 67.00 86 LEU A N 1
ATOM 686 C CA . LEU A 1 86 ? -8.546 -15.571 11.999 1.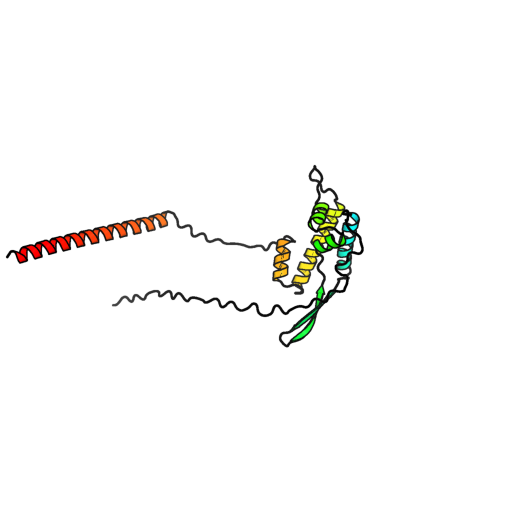00 67.00 86 LEU A CA 1
ATOM 687 C C . LEU A 1 86 ? -8.093 -14.194 11.482 1.00 67.00 86 LEU A C 1
ATOM 689 O O . LEU A 1 86 ? -8.909 -13.354 11.110 1.00 67.00 86 LEU A O 1
ATOM 693 N N . GLY A 1 87 ? -6.789 -13.933 11.482 1.00 68.75 87 GLY A N 1
ATOM 694 C CA . GLY A 1 87 ? -6.207 -12.762 10.827 1.00 68.75 87 GLY A CA 1
ATOM 695 C C . GLY A 1 87 ? -5.973 -13.038 9.347 1.00 68.75 87 GLY A C 1
ATOM 696 O O . GLY A 1 87 ? -5.467 -14.095 9.004 1.00 68.75 87 GLY A O 1
ATOM 697 N N . VAL A 1 88 ? -6.285 -12.102 8.455 1.00 75.69 88 VAL A N 1
ATOM 698 C CA . VAL A 1 88 ? -5.971 -12.243 7.020 1.00 75.69 88 VAL A CA 1
ATOM 699 C C . VAL A 1 88 ? -4.648 -11.558 6.704 1.00 75.69 88 VAL A C 1
ATOM 701 O O . VAL A 1 88 ? -4.407 -10.426 7.131 1.00 75.69 88 VAL A O 1
ATOM 704 N N . ALA A 1 89 ? -3.797 -12.220 5.922 1.00 76.62 89 ALA A N 1
ATOM 705 C CA . ALA A 1 89 ? -2.568 -11.625 5.425 1.00 76.62 89 ALA A CA 1
ATOM 706 C C . ALA A 1 89 ? -2.852 -10.450 4.482 1.00 76.62 89 ALA A C 1
ATOM 708 O O . ALA A 1 89 ? -3.452 -10.620 3.425 1.00 76.62 89 ALA A O 1
ATOM 709 N N . PHE A 1 90 ? -2.367 -9.264 4.845 1.00 83.81 90 PHE A N 1
ATOM 710 C CA . PHE A 1 90 ? -2.508 -8.072 4.016 1.00 83.81 90 PHE A CA 1
ATOM 711 C C . PHE A 1 90 ? -1.411 -8.022 2.929 1.00 83.81 90 PHE A C 1
ATOM 713 O O . PHE A 1 90 ? -0.231 -8.225 3.249 1.00 83.81 90 PHE A O 1
ATOM 720 N N . PRO A 1 91 ? -1.754 -7.768 1.653 1.00 86.19 91 PRO A N 1
ATOM 721 C CA . PRO A 1 91 ? -0.785 -7.675 0.568 1.00 86.19 91 PRO A CA 1
ATOM 722 C C . PRO A 1 91 ? -0.080 -6.311 0.599 1.00 86.19 91 PRO A C 1
ATOM 724 O O . PRO A 1 91 ? -0.645 -5.284 0.234 1.00 86.19 91 PRO A O 1
ATOM 727 N N . THR A 1 92 ? 1.175 -6.291 1.051 1.00 87.94 92 THR A N 1
ATOM 728 C CA . THR A 1 92 ? 1.993 -5.070 1.135 1.00 87.94 92 THR A CA 1
ATOM 729 C C . THR A 1 92 ? 2.998 -4.983 -0.013 1.00 87.94 92 THR A C 1
ATOM 731 O O . THR A 1 92 ? 3.483 -6.001 -0.511 1.00 87.94 92 THR A O 1
ATOM 734 N N . ILE A 1 93 ? 3.365 -3.756 -0.403 1.00 90.12 93 ILE A N 1
ATOM 735 C CA . ILE A 1 93 ? 4.420 -3.512 -1.405 1.00 90.12 93 ILE A CA 1
ATOM 736 C C . ILE A 1 93 ? 5.749 -4.092 -0.916 1.00 90.12 93 ILE A C 1
ATOM 738 O O . ILE A 1 93 ? 6.425 -4.795 -1.660 1.00 90.12 93 ILE A O 1
ATOM 742 N N . THR A 1 94 ? 6.080 -3.890 0.360 1.00 89.56 94 THR A N 1
ATOM 743 C CA . THR A 1 94 ? 7.287 -4.444 0.979 1.00 89.56 94 THR A CA 1
ATOM 744 C C . THR A 1 94 ? 7.333 -5.971 0.867 1.00 89.56 94 THR A C 1
ATOM 746 O O . THR A 1 94 ? 8.385 -6.536 0.584 1.00 89.56 94 THR A O 1
ATOM 749 N N . ARG A 1 95 ? 6.192 -6.666 1.011 1.00 87.31 95 ARG A N 1
ATOM 750 C CA . ARG A 1 95 ? 6.125 -8.120 0.797 1.00 87.31 95 ARG A CA 1
ATOM 751 C C . ARG A 1 95 ? 6.398 -8.490 -0.659 1.00 87.31 95 ARG A C 1
ATOM 753 O O . ARG A 1 95 ? 7.105 -9.462 -0.898 1.00 87.31 95 ARG A O 1
ATOM 760 N N . MET A 1 96 ? 5.877 -7.731 -1.621 1.00 90.19 96 MET A N 1
ATOM 761 C CA . MET A 1 96 ? 6.165 -7.967 -3.042 1.00 90.19 96 MET A CA 1
ATOM 762 C C . MET A 1 96 ? 7.640 -7.733 -3.372 1.00 90.19 96 MET A C 1
ATOM 764 O O . MET A 1 96 ? 8.243 -8.559 -4.053 1.00 90.19 96 MET A O 1
ATOM 768 N N . ALA A 1 97 ? 8.247 -6.680 -2.823 1.00 89.56 97 ALA A N 1
ATOM 769 C CA . ALA A 1 97 ? 9.676 -6.414 -2.965 1.00 89.56 97 ALA A CA 1
ATOM 770 C C . ALA A 1 97 ? 10.523 -7.581 -2.428 1.00 89.56 97 ALA A C 1
ATOM 772 O O . ALA A 1 97 ? 11.379 -8.102 -3.147 1.00 89.56 97 ALA A O 1
ATOM 773 N N . LEU A 1 98 ? 10.193 -8.082 -1.228 1.00 87.69 98 LEU A N 1
ATOM 774 C CA . LEU A 1 98 ? 10.836 -9.259 -0.631 1.00 87.69 98 LEU A CA 1
ATOM 775 C C . LEU A 1 98 ? 10.699 -10.513 -1.507 1.00 87.69 98 LEU A C 1
ATOM 777 O O . LEU A 1 98 ? 11.682 -11.224 -1.708 1.00 87.69 98 LEU A O 1
ATOM 781 N N . LEU A 1 99 ? 9.512 -10.773 -2.069 1.00 85.94 99 LEU A N 1
ATOM 782 C CA . LEU A 1 99 ? 9.287 -11.897 -2.992 1.00 85.94 99 LEU A CA 1
ATOM 783 C C . LEU A 1 99 ? 10.089 -11.761 -4.295 1.00 85.94 99 LEU A C 1
ATOM 785 O O . LEU A 1 99 ? 10.477 -12.769 -4.886 1.00 85.94 99 LEU A O 1
ATOM 789 N N . CYS A 1 100 ? 10.361 -10.528 -4.721 1.00 85.56 100 CYS A N 1
ATOM 790 C CA . CYS A 1 100 ? 11.200 -10.219 -5.878 1.00 85.56 100 CYS A CA 1
ATOM 791 C C . CYS A 1 100 ? 12.702 -10.162 -5.539 1.00 85.56 100 CYS A C 1
ATOM 793 O O . CYS A 1 100 ? 13.521 -9.982 -6.438 1.00 85.56 100 CYS A O 1
ATOM 795 N N . GLY A 1 101 ? 13.079 -10.319 -4.266 1.00 83.62 101 GLY A N 1
ATOM 796 C CA . GLY A 1 101 ? 14.471 -10.290 -3.812 1.00 83.62 101 GLY A CA 1
ATOM 797 C C . GLY A 1 101 ? 15.112 -8.898 -3.802 1.00 83.62 101 GLY A C 1
ATOM 798 O O . GLY A 1 101 ? 16.336 -8.797 -3.737 1.00 83.62 101 GLY A O 1
ATOM 799 N N . VAL A 1 102 ? 14.315 -7.830 -3.861 1.00 87.19 102 VAL A N 1
ATOM 800 C CA . VAL A 1 102 ? 14.785 -6.436 -3.837 1.00 87.19 102 VAL A CA 1
ATOM 801 C C . VAL A 1 102 ? 14.234 -5.697 -2.619 1.00 87.19 102 VAL A C 1
ATOM 803 O O . VAL A 1 102 ? 13.290 -6.148 -1.973 1.00 87.19 102 VAL A O 1
ATOM 806 N N . ASP A 1 103 ? 14.824 -4.555 -2.283 1.00 89.81 103 ASP A N 1
ATOM 807 C CA . ASP A 1 103 ? 14.242 -3.647 -1.299 1.00 89.81 103 ASP A CA 1
ATOM 808 C C . ASP A 1 103 ? 13.033 -2.884 -1.877 1.00 89.81 103 ASP A C 1
ATOM 810 O O . ASP A 1 103 ? 12.807 -2.832 -3.090 1.00 89.81 103 ASP A O 1
ATOM 814 N N . GLU A 1 104 ? 12.229 -2.301 -0.987 1.00 90.44 104 GLU A N 1
ATOM 815 C CA . GLU A 1 104 ? 10.998 -1.589 -1.343 1.00 90.44 104 GLU A CA 1
ATOM 816 C C . GLU A 1 104 ? 11.239 -0.389 -2.265 1.00 90.44 104 GLU A C 1
ATOM 818 O O . GLU A 1 104 ? 10.437 -0.145 -3.174 1.00 90.44 104 GLU A O 1
ATOM 823 N N . GLN A 1 105 ? 12.342 0.334 -2.057 1.00 90.94 105 GLN A N 1
ATOM 824 C CA . GLN A 1 105 ? 12.680 1.505 -2.855 1.00 90.94 105 GLN A CA 1
ATOM 825 C C . GLN A 1 105 ? 13.011 1.071 -4.282 1.00 90.94 105 GLN A C 1
ATOM 827 O O . GLN A 1 105 ? 12.363 1.519 -5.224 1.00 90.94 105 GLN A O 1
ATOM 832 N N . THR A 1 106 ? 13.913 0.098 -4.434 1.00 90.56 106 THR A N 1
ATOM 833 C CA . THR A 1 106 ? 14.261 -0.487 -5.733 1.00 90.56 106 THR A CA 1
ATOM 834 C C . THR A 1 106 ? 13.028 -1.022 -6.464 1.00 90.56 106 THR A C 1
ATOM 836 O O . THR A 1 106 ? 12.874 -0.792 -7.665 1.00 90.56 106 THR A O 1
ATOM 839 N N . PHE A 1 107 ? 12.122 -1.716 -5.769 1.00 92.50 107 PHE A N 1
ATOM 840 C CA . PHE A 1 107 ? 10.879 -2.207 -6.369 1.00 92.50 107 PHE A CA 1
ATOM 841 C C . PHE A 1 107 ? 10.009 -1.058 -6.898 1.00 92.50 107 PHE A C 1
ATOM 843 O O . PHE A 1 107 ? 9.557 -1.086 -8.047 1.00 92.50 107 PHE A O 1
ATOM 850 N N . THR A 1 108 ? 9.793 -0.036 -6.070 1.00 92.44 108 THR A N 1
ATOM 851 C CA . THR A 1 108 ? 8.922 1.100 -6.395 1.00 92.44 108 THR A CA 1
ATOM 852 C C . THR A 1 108 ? 9.504 1.943 -7.527 1.00 92.44 108 THR A C 1
ATOM 854 O O . THR A 1 108 ? 8.777 2.313 -8.454 1.00 92.44 108 THR A O 1
ATOM 857 N N . ASP A 1 109 ? 10.816 2.170 -7.517 1.00 93.12 109 ASP A N 1
ATOM 858 C CA . ASP A 1 109 ? 11.526 2.915 -8.556 1.00 93.12 109 ASP A CA 1
ATOM 859 C C . ASP A 1 109 ? 11.425 2.212 -9.908 1.00 93.12 109 ASP A C 1
ATOM 861 O O . ASP A 1 109 ? 11.151 2.854 -10.918 1.00 93.12 109 ASP A O 1
ATOM 865 N N . ASN A 1 110 ? 11.555 0.882 -9.946 1.00 91.38 110 ASN A N 1
ATOM 866 C CA . ASN A 1 110 ? 11.397 0.126 -11.189 1.00 91.38 110 ASN A CA 1
ATOM 867 C C . ASN A 1 110 ? 9.942 0.106 -11.682 1.00 91.38 110 ASN A C 1
ATOM 869 O O . ASN A 1 110 ? 9.705 0.214 -12.886 1.00 91.38 110 ASN A O 1
ATOM 873 N N . CYS A 1 111 ? 8.965 0.010 -10.775 1.00 92.94 111 CYS A N 1
ATOM 874 C CA . CYS A 1 111 ? 7.545 0.042 -11.135 1.00 92.94 111 CYS A CA 1
ATOM 875 C C . CYS A 1 111 ? 7.104 1.407 -11.669 1.00 92.94 111 CYS A C 1
ATOM 877 O O . CYS A 1 111 ? 6.241 1.474 -12.543 1.00 92.94 111 CYS A O 1
ATOM 879 N N . THR A 1 112 ? 7.681 2.492 -11.149 1.00 93.31 112 THR A N 1
ATOM 880 C CA . THR A 1 112 ? 7.311 3.871 -11.502 1.00 93.31 112 THR A CA 1
ATOM 881 C C . THR A 1 112 ? 8.300 4.551 -12.450 1.00 93.31 112 THR A C 1
ATOM 883 O O . THR A 1 112 ? 8.099 5.714 -12.807 1.00 93.31 112 THR A O 1
ATOM 886 N N . ALA A 1 113 ? 9.325 3.818 -12.901 1.00 93.06 113 ALA A N 1
ATOM 887 C CA . ALA A 1 113 ? 10.367 4.306 -13.792 1.00 93.06 113 ALA A CA 1
ATOM 888 C C . ALA A 1 113 ? 9.783 4.958 -15.049 1.00 93.06 113 ALA A C 1
ATOM 890 O O . ALA A 1 113 ? 8.890 4.416 -15.713 1.00 93.06 113 ALA A O 1
ATOM 891 N N . LYS A 1 114 ? 10.349 6.109 -15.408 1.00 93.81 114 LYS A N 1
ATOM 892 C CA . LYS A 1 114 ? 10.006 6.864 -16.611 1.00 93.81 114 LYS A CA 1
ATOM 893 C C . LYS A 1 114 ? 11.184 6.904 -17.576 1.00 93.81 114 LYS A C 1
ATOM 895 O O . LYS A 1 114 ? 12.337 6.808 -17.164 1.00 93.81 114 LYS A O 1
ATOM 900 N N . ASN A 1 115 ? 10.871 7.024 -18.855 1.00 90.69 115 ASN A N 1
ATOM 901 C CA . ASN A 1 115 ? 11.822 7.372 -19.899 1.00 90.69 115 ASN A CA 1
ATOM 902 C C . ASN A 1 115 ? 12.129 8.882 -19.840 1.00 90.69 115 ASN A C 1
ATOM 904 O O . ASN A 1 115 ? 11.465 9.634 -19.122 1.00 90.69 115 ASN A O 1
ATOM 908 N N . GLU A 1 116 ? 13.120 9.333 -20.609 1.00 91.81 116 GLU A N 1
ATOM 909 C CA . GLU A 1 116 ? 13.526 10.749 -20.669 1.00 91.81 116 GLU A CA 1
ATOM 910 C C . GLU A 1 116 ? 12.399 11.679 -21.151 1.00 91.81 116 GLU A C 1
ATOM 912 O O . GLU A 1 116 ? 12.321 12.832 -20.741 1.00 91.81 116 GLU A O 1
ATOM 917 N N . ASP A 1 117 ? 11.475 11.156 -21.960 1.00 88.06 117 ASP A N 1
ATOM 918 C CA . ASP A 1 117 ? 10.277 11.852 -22.445 1.00 88.06 117 ASP A CA 1
ATOM 919 C C . ASP A 1 117 ? 9.147 11.948 -21.393 1.00 88.06 117 ASP A C 1
ATOM 921 O O . ASP A 1 117 ? 8.074 12.488 -21.664 1.00 88.06 117 ASP A O 1
ATOM 925 N N . GLY A 1 118 ? 9.357 11.404 -20.190 1.00 87.19 118 GLY A N 1
ATOM 926 C CA . GLY A 1 118 ? 8.372 11.361 -19.110 1.00 87.19 118 GLY A CA 1
ATOM 927 C C . GLY A 1 118 ? 7.326 10.247 -19.237 1.00 87.19 118 GLY A C 1
ATOM 928 O O . GLY A 1 118 ? 6.484 10.104 -18.342 1.00 87.19 118 GLY A O 1
ATOM 929 N N . SER A 1 119 ? 7.370 9.432 -20.296 1.00 90.56 119 SER A N 1
ATOM 930 C CA . SER A 1 119 ? 6.505 8.260 -20.451 1.00 90.56 119 SER A CA 1
ATOM 931 C C . SER A 1 119 ? 6.917 7.135 -19.494 1.00 90.56 119 SER A C 1
ATOM 933 O O . SER A 1 119 ? 8.077 7.012 -19.113 1.00 90.56 119 SER A O 1
ATOM 935 N N . ILE A 1 120 ? 5.965 6.296 -19.073 1.00 93.06 120 ILE A N 1
ATOM 936 C CA . ILE A 1 120 ? 6.258 5.143 -18.205 1.00 93.06 120 ILE A CA 1
ATOM 937 C C . ILE A 1 120 ? 7.091 4.112 -18.976 1.00 93.06 120 ILE A C 1
ATOM 939 O O . ILE A 1 120 ? 6.671 3.652 -20.040 1.00 93.06 120 ILE A O 1
ATOM 943 N N . LYS A 1 121 ? 8.226 3.706 -18.395 1.00 90.75 121 LYS A N 1
ATOM 944 C CA . LYS A 1 121 ? 9.201 2.791 -19.004 1.00 90.75 121 LYS A CA 1
ATOM 945 C C . LYS A 1 121 ? 8.625 1.398 -19.252 1.00 90.75 121 LYS A C 1
ATOM 947 O O . LYS A 1 121 ? 8.781 0.858 -20.342 1.00 90.75 121 LYS A O 1
ATOM 952 N N . ASN A 1 122 ? 7.928 0.827 -18.267 1.00 91.50 122 ASN A N 1
ATOM 953 C CA . ASN A 1 122 ? 7.230 -0.453 -18.405 1.00 91.50 122 ASN A CA 1
ATOM 954 C C . ASN A 1 122 ? 5.748 -0.301 -18.029 1.00 91.50 122 ASN A C 1
ATOM 956 O O . ASN A 1 122 ? 5.375 -0.295 -16.856 1.00 91.50 122 ASN A O 1
ATOM 960 N N . LYS A 1 123 ? 4.891 -0.176 -19.050 1.00 94.12 123 LYS A N 1
ATOM 961 C CA . LYS A 1 123 ? 3.444 0.031 -18.873 1.00 94.12 123 LYS A CA 1
ATOM 962 C C . LYS A 1 123 ? 2.738 -1.169 -18.242 1.00 94.12 123 LYS A C 1
ATOM 964 O O . LYS A 1 123 ? 1.791 -0.965 -17.489 1.00 94.12 123 LYS A O 1
ATOM 969 N N . GLN A 1 124 ? 3.177 -2.391 -18.546 1.00 94.00 124 GLN A N 1
ATOM 970 C CA . GLN A 1 124 ? 2.583 -3.607 -17.985 1.00 94.00 124 GLN A CA 1
ATOM 971 C C . GLN A 1 124 ? 2.899 -3.716 -16.496 1.00 94.00 124 GLN A C 1
ATOM 973 O O . GLN A 1 124 ? 1.981 -3.852 -15.692 1.00 94.00 124 GLN A O 1
ATOM 978 N N . LEU A 1 125 ? 4.170 -3.530 -16.129 1.00 93.81 125 LEU A N 1
ATOM 979 C CA . LEU A 1 125 ? 4.605 -3.521 -14.734 1.00 93.81 125 LEU A CA 1
ATOM 980 C C . LEU A 1 125 ? 3.881 -2.438 -13.931 1.00 93.81 125 LEU A C 1
ATOM 982 O O . LEU A 1 125 ? 3.336 -2.715 -12.867 1.00 93.81 125 LEU A O 1
ATOM 986 N N . PHE A 1 126 ? 3.812 -1.216 -14.461 1.00 95.38 126 PHE A N 1
ATOM 987 C CA . PHE A 1 126 ? 3.095 -0.123 -13.809 1.00 95.38 126 PHE A CA 1
ATOM 988 C C . PHE A 1 126 ? 1.588 -0.393 -13.682 1.00 95.38 126 PHE A C 1
ATOM 990 O O . PHE A 1 126 ? 0.974 -0.049 -12.672 1.00 95.38 126 PHE A O 1
ATOM 997 N N . GLY A 1 127 ? 0.981 -1.020 -14.695 1.00 95.06 127 GLY A N 1
ATOM 998 C CA . GLY A 1 127 ? -0.418 -1.437 -14.666 1.00 95.06 127 GLY A CA 1
ATOM 999 C C . GLY A 1 127 ? -0.693 -2.481 -13.582 1.00 95.06 127 GLY A C 1
ATOM 1000 O O . GLY A 1 127 ? -1.622 -2.304 -12.794 1.00 95.06 127 GLY A O 1
ATOM 1001 N N . ALA A 1 128 ? 0.140 -3.522 -13.500 1.00 95.00 128 ALA A N 1
ATOM 1002 C CA . ALA A 1 128 ? 0.070 -4.540 -12.453 1.00 95.00 128 ALA A CA 1
ATOM 1003 C C . ALA A 1 128 ? 0.275 -3.924 -11.060 1.00 95.00 128 ALA A C 1
ATOM 1005 O O . ALA A 1 128 ? -0.518 -4.170 -10.155 1.00 95.00 128 ALA A O 1
ATOM 1006 N N . TYR A 1 129 ? 1.258 -3.029 -10.918 1.00 94.81 129 TYR A N 1
ATOM 1007 C CA . TYR A 1 129 ? 1.518 -2.285 -9.686 1.00 94.81 129 TYR A CA 1
ATOM 1008 C C . TYR A 1 129 ? 0.308 -1.468 -9.218 1.00 94.81 129 TYR A C 1
ATOM 1010 O O . TYR A 1 129 ? -0.059 -1.520 -8.043 1.00 94.81 129 TYR A O 1
ATOM 1018 N N . LYS A 1 130 ? -0.365 -0.749 -10.126 1.00 94.00 130 LYS A N 1
ATOM 1019 C CA . LYS A 1 130 ? -1.589 -0.008 -9.788 1.00 94.00 130 LYS A CA 1
ATOM 1020 C C . LYS A 1 130 ? -2.716 -0.928 -9.329 1.00 94.00 130 LYS A C 1
ATOM 1022 O O . LYS A 1 130 ? -3.284 -0.683 -8.272 1.00 94.00 130 LYS A O 1
ATOM 1027 N N . ARG A 1 131 ? -2.985 -2.008 -10.067 1.00 93.94 131 ARG A N 1
ATOM 1028 C CA . ARG A 1 131 ? -4.013 -2.994 -9.687 1.00 93.94 131 ARG A CA 1
ATOM 1029 C C . ARG A 1 131 ? -3.711 -3.639 -8.336 1.00 93.94 131 ARG A C 1
ATOM 1031 O O . ARG A 1 131 ? -4.618 -3.863 -7.545 1.00 93.94 131 ARG A O 1
ATOM 1038 N N . PHE A 1 132 ? -2.439 -3.891 -8.047 1.00 94.06 132 PHE A N 1
ATOM 1039 C CA . PHE A 1 132 ? -2.008 -4.407 -6.755 1.00 94.06 132 PHE A CA 1
ATOM 1040 C C . PHE A 1 132 ? -2.220 -3.392 -5.618 1.00 94.06 132 PHE A C 1
ATOM 1042 O O . PHE A 1 132 ? -2.671 -3.757 -4.531 1.00 94.06 132 PHE A O 1
ATOM 1049 N N . LYS A 1 133 ? -1.963 -2.097 -5.854 1.00 92.06 133 LYS A N 1
ATOM 1050 C CA . LYS A 1 133 ? -2.338 -1.045 -4.894 1.00 92.06 133 LYS A CA 1
ATOM 1051 C C . LYS A 1 133 ? -3.854 -0.982 -4.689 1.00 92.06 133 LYS A C 1
ATOM 1053 O O . LYS A 1 133 ? -4.295 -0.843 -3.549 1.00 92.06 133 LYS A O 1
ATOM 1058 N N . ASP A 1 134 ? -4.634 -1.115 -5.757 1.00 92.06 134 ASP A N 1
ATOM 1059 C CA . ASP A 1 134 ? -6.095 -1.134 -5.678 1.00 92.06 134 ASP A CA 1
ATOM 1060 C C . ASP A 1 134 ? -6.597 -2.344 -4.878 1.00 92.06 134 ASP A C 1
ATOM 1062 O O . ASP A 1 134 ? -7.481 -2.184 -4.044 1.00 92.06 134 ASP A O 1
ATOM 1066 N N . LEU A 1 135 ? -5.973 -3.521 -5.020 1.00 92.19 135 LEU A N 1
ATOM 1067 C CA . LEU A 1 135 ? -6.245 -4.688 -4.173 1.00 92.19 135 LEU A CA 1
ATOM 1068 C C . LEU A 1 135 ? -6.062 -4.362 -2.685 1.00 92.19 135 LEU A C 1
ATOM 1070 O O . LEU A 1 135 ? -6.963 -4.608 -1.883 1.00 92.19 135 LEU A O 1
ATOM 1074 N N . GLY A 1 136 ? -4.916 -3.787 -2.308 1.00 90.94 136 GLY A N 1
ATOM 1075 C CA . GLY A 1 136 ? -4.660 -3.405 -0.916 1.00 90.94 136 GLY A CA 1
ATOM 1076 C C . GLY A 1 136 ? -5.698 -2.409 -0.388 1.00 90.94 136 GLY A C 1
ATOM 1077 O O . GLY A 1 136 ? -6.176 -2.544 0.738 1.00 90.94 136 GLY A O 1
ATOM 1078 N N . LYS A 1 137 ? -6.114 -1.452 -1.226 1.00 90.75 137 LYS A N 1
ATOM 1079 C CA . LYS A 1 137 ? -7.186 -0.503 -0.904 1.00 90.75 137 LYS A CA 1
ATOM 1080 C C . LYS A 1 137 ? -8.524 -1.209 -0.678 1.00 90.75 137 LYS A C 1
ATOM 1082 O O . LYS A 1 137 ? -9.177 -0.937 0.327 1.00 90.75 137 LYS A O 1
ATOM 1087 N N . THR A 1 138 ? -8.917 -2.114 -1.570 1.00 90.50 138 THR A N 1
ATOM 1088 C CA . THR A 1 138 ? -10.167 -2.878 -1.463 1.00 90.50 138 THR A CA 1
ATOM 1089 C C . THR A 1 138 ? -10.185 -3.721 -0.195 1.00 90.50 138 THR A C 1
ATOM 1091 O O . THR A 1 138 ? -11.114 -3.593 0.599 1.00 90.50 138 THR A O 1
ATOM 1094 N N . MET A 1 139 ? -9.118 -4.483 0.070 1.00 89.44 139 MET A N 1
ATOM 1095 C CA . MET A 1 139 ? -9.010 -5.288 1.289 1.00 89.44 139 MET A CA 1
ATOM 1096 C C . MET A 1 139 ? -9.120 -4.433 2.550 1.00 89.44 139 MET A C 1
ATOM 1098 O O . MET A 1 139 ? -9.796 -4.824 3.499 1.00 89.44 139 MET A O 1
ATOM 1102 N N . LEU A 1 140 ? -8.491 -3.254 2.567 1.00 89.31 140 LEU A N 1
ATOM 1103 C CA . LEU A 1 140 ? -8.545 -2.343 3.708 1.00 89.31 140 LEU A CA 1
ATOM 1104 C C . LEU A 1 140 ? -9.966 -1.813 3.956 1.00 89.31 140 LEU A C 1
ATOM 1106 O O . LEU A 1 140 ? -10.395 -1.733 5.107 1.00 89.31 140 LEU A O 1
ATOM 1110 N N . VAL A 1 141 ? -10.694 -1.468 2.889 1.00 87.75 141 VAL A N 1
ATOM 1111 C CA . VAL A 1 141 ? -12.081 -0.986 2.970 1.00 87.75 141 VAL A CA 1
ATOM 1112 C C . VAL A 1 141 ? -13.015 -2.105 3.421 1.00 87.75 141 VAL A C 1
ATOM 1114 O O . VAL A 1 141 ? -13.743 -1.922 4.391 1.00 87.75 141 VAL A O 1
ATOM 1117 N N . GLU A 1 142 ? -12.971 -3.269 2.778 1.00 88.56 142 GLU A N 1
ATOM 1118 C CA . GLU A 1 142 ? -13.826 -4.409 3.125 1.00 88.56 142 GLU A CA 1
ATOM 1119 C C . GLU A 1 142 ? -13.561 -4.907 4.545 1.00 88.56 142 GLU A C 1
ATOM 1121 O O . GLU A 1 142 ? -14.487 -5.018 5.349 1.00 88.56 142 GLU A O 1
ATOM 1126 N N . GLY A 1 143 ? -12.287 -5.125 4.887 1.00 85.50 143 GLY A N 1
ATOM 1127 C CA . GLY A 1 143 ? -11.877 -5.529 6.229 1.00 85.50 143 GLY A CA 1
ATOM 1128 C C . GLY A 1 143 ? -12.226 -4.481 7.288 1.00 85.50 143 GLY A C 1
ATOM 1129 O O . GLY A 1 143 ? -12.565 -4.836 8.416 1.00 85.50 143 GLY A O 1
ATOM 1130 N N . GLY A 1 144 ? -12.200 -3.193 6.934 1.00 86.19 144 GLY A N 1
ATOM 1131 C CA . GLY A 1 144 ? -12.674 -2.109 7.792 1.00 86.19 144 GLY A CA 1
ATOM 1132 C C . GLY A 1 144 ? -14.191 -2.124 8.001 1.00 86.19 144 GLY A C 1
ATOM 1133 O O . GLY A 1 144 ? -14.645 -1.938 9.129 1.00 86.19 144 GLY A O 1
ATOM 1134 N N . LEU A 1 145 ? -14.975 -2.392 6.950 1.00 85.25 145 LEU A N 1
ATOM 1135 C CA . LEU A 1 145 ? -16.442 -2.453 7.011 1.00 85.25 145 LEU A CA 1
ATOM 1136 C C . LEU A 1 145 ? -16.947 -3.603 7.889 1.00 85.25 145 LEU A C 1
ATOM 1138 O O . LEU A 1 145 ? -17.920 -3.427 8.619 1.00 85.25 145 LEU A O 1
ATOM 1142 N N . VAL A 1 146 ? -16.282 -4.760 7.852 1.00 83.94 146 VAL A N 1
ATOM 1143 C CA . VAL A 1 146 ? -16.662 -5.938 8.657 1.00 83.94 146 VAL A CA 1
ATOM 1144 C C . VAL A 1 146 ? -16.002 -5.971 10.043 1.00 83.94 146 VAL A C 1
ATOM 1146 O O . VAL A 1 146 ? -16.179 -6.930 10.789 1.00 83.94 146 VAL A O 1
ATOM 1149 N N . GLY A 1 147 ? -15.233 -4.937 10.404 1.00 79.00 147 GLY A N 1
ATOM 1150 C CA . GLY A 1 147 ? -14.565 -4.838 11.706 1.00 79.00 147 GLY A CA 1
ATOM 1151 C C . GLY A 1 147 ? -13.373 -5.785 11.892 1.00 79.00 147 GLY A C 1
ATOM 1152 O O . GLY A 1 147 ? -12.952 -6.020 13.023 1.00 79.00 147 GLY A O 1
ATOM 1153 N N . MET A 1 148 ? -12.814 -6.325 10.804 1.00 80.00 148 MET A N 1
ATOM 1154 C CA . MET A 1 148 ? -11.634 -7.198 10.845 1.00 80.00 148 MET A CA 1
ATOM 1155 C C . MET A 1 148 ? -10.357 -6.426 11.203 1.00 80.00 148 MET A C 1
ATOM 1157 O O . MET A 1 148 ? -9.447 -6.967 11.834 1.00 80.00 148 MET A O 1
ATOM 1161 N N . TYR A 1 149 ? -10.286 -5.154 10.808 1.00 81.75 149 TYR A N 1
ATOM 1162 C CA . TYR A 1 149 ? -9.183 -4.254 11.129 1.00 81.75 149 TYR A CA 1
ATOM 1163 C C . TYR A 1 149 ? -9.610 -3.195 12.146 1.00 81.75 149 TYR A C 1
ATOM 1165 O O . TYR A 1 149 ? -10.758 -2.753 12.169 1.00 81.75 149 TYR A O 1
ATOM 1173 N N . ASP A 1 150 ? -8.660 -2.742 12.969 1.00 82.44 150 ASP A N 1
ATOM 1174 C CA . ASP A 1 150 ? -8.883 -1.591 13.843 1.00 82.44 150 ASP A CA 1
ATOM 1175 C C . ASP A 1 150 ? -9.198 -0.343 13.001 1.00 82.44 150 ASP A C 1
ATOM 1177 O O . ASP A 1 150 ? -8.479 -0.016 12.053 1.00 82.44 150 ASP A O 1
ATOM 1181 N N . SER A 1 151 ? -10.270 0.371 13.347 1.00 82.12 151 SER A N 1
ATOM 1182 C CA . SER A 1 151 ? -10.763 1.499 12.549 1.00 82.12 151 SER A CA 1
ATOM 1183 C C . SER A 1 151 ? -9.761 2.652 12.450 1.00 82.12 151 SER A C 1
ATOM 1185 O O . SER A 1 151 ? -9.716 3.335 11.426 1.00 82.12 151 SER A O 1
ATOM 1187 N N . ARG A 1 152 ? -8.912 2.854 13.465 1.00 85.75 152 ARG A N 1
ATOM 1188 C CA . ARG A 1 152 ? -7.868 3.890 13.444 1.00 85.75 152 ARG A CA 1
ATOM 1189 C C . ARG A 1 152 ? -6.729 3.484 12.524 1.00 85.75 152 ARG A C 1
ATOM 1191 O O . ARG A 1 152 ? -6.206 4.329 11.802 1.00 85.75 152 ARG A O 1
ATOM 1198 N N . LEU A 1 153 ? -6.371 2.198 12.520 1.00 83.19 153 LEU A N 1
ATOM 1199 C CA . LEU A 1 153 ? -5.388 1.654 11.583 1.00 83.19 153 LEU A CA 1
ATOM 1200 C C . LEU A 1 153 ? -5.874 1.796 10.134 1.00 83.19 153 LEU A C 1
ATOM 1202 O O . LEU A 1 153 ? -5.108 2.241 9.282 1.00 83.19 153 LEU A O 1
ATOM 1206 N N . VAL A 1 154 ? -7.147 1.483 9.870 1.00 86.69 154 VAL A N 1
ATOM 1207 C CA . VAL A 1 154 ? -7.777 1.652 8.549 1.00 86.69 154 VAL A CA 1
ATOM 1208 C C . VAL A 1 154 ? -7.743 3.111 8.101 1.00 86.69 154 VAL A C 1
ATOM 1210 O O . VAL A 1 154 ? -7.317 3.388 6.983 1.00 86.69 154 VAL A O 1
ATOM 1213 N N . GLN A 1 155 ? -8.127 4.049 8.972 1.00 85.56 155 GLN A N 1
ATOM 1214 C CA . GLN A 1 155 ? -8.073 5.483 8.667 1.00 85.56 155 GLN A CA 1
ATOM 1215 C C . GLN A 1 155 ? -6.644 5.949 8.374 1.00 85.56 155 GLN A C 1
ATOM 1217 O O . GLN A 1 155 ? -6.407 6.634 7.385 1.00 85.56 155 GLN A O 1
ATOM 1222 N N . PHE A 1 156 ? -5.676 5.560 9.204 1.00 86.06 156 PHE A N 1
ATOM 1223 C CA . PHE A 1 156 ? -4.286 5.960 9.013 1.00 86.06 156 PHE A CA 1
ATOM 1224 C C . PHE A 1 156 ? -3.707 5.418 7.699 1.00 86.06 156 PHE A C 1
ATOM 1226 O O . PHE A 1 156 ? -3.208 6.189 6.880 1.00 86.06 156 PHE A O 1
ATOM 1233 N N . LEU A 1 157 ? -3.814 4.106 7.463 1.00 85.00 157 LEU A N 1
ATOM 1234 C CA . LEU A 1 157 ? -3.277 3.474 6.255 1.00 85.00 157 LEU A CA 1
ATOM 1235 C C . LEU A 1 157 ? -4.015 3.923 4.992 1.00 85.00 157 LEU A C 1
ATOM 1237 O O . LEU A 1 157 ? -3.380 4.134 3.960 1.00 85.00 157 LEU A O 1
ATOM 1241 N N . GLY A 1 158 ? -5.334 4.103 5.071 1.00 85.00 158 GLY A N 1
ATOM 1242 C CA . GLY A 1 158 ? -6.143 4.604 3.966 1.00 85.00 158 GLY A CA 1
ATOM 1243 C C . GLY A 1 158 ? -5.684 5.986 3.510 1.00 85.00 158 GLY A C 1
ATOM 1244 O O . GLY A 1 158 ? -5.518 6.212 2.311 1.00 85.00 158 GLY A O 1
ATOM 1245 N N . ASN A 1 159 ? -5.416 6.881 4.462 1.00 83.00 159 ASN A N 1
ATOM 1246 C CA . ASN A 1 159 ? -4.982 8.245 4.175 1.00 83.00 159 ASN A CA 1
ATOM 1247 C C . ASN A 1 159 ? -3.558 8.293 3.615 1.00 83.00 159 ASN A C 1
ATOM 1249 O O . ASN A 1 159 ? -3.316 8.996 2.642 1.00 83.00 159 ASN A O 1
ATOM 1253 N N . VAL A 1 160 ? -2.623 7.568 4.239 1.00 79.75 160 VAL A N 1
ATOM 1254 C CA . VAL A 1 160 ? -1.189 7.676 3.922 1.00 79.75 160 VAL A CA 1
ATOM 1255 C C . VAL A 1 160 ? -0.818 6.911 2.649 1.00 79.75 160 VAL A C 1
ATOM 1257 O O . VAL A 1 160 ? -0.003 7.396 1.872 1.00 79.75 160 VAL A O 1
ATOM 1260 N N . ASN A 1 161 ? -1.415 5.737 2.409 1.00 79.12 161 ASN A N 1
ATOM 1261 C CA . ASN A 1 161 ? -0.973 4.837 1.333 1.00 79.12 161 ASN A CA 1
ATOM 1262 C C . ASN A 1 161 ? -1.936 4.746 0.135 1.00 79.12 161 ASN A C 1
ATOM 1264 O O . ASN A 1 161 ? -1.509 4.341 -0.956 1.00 79.12 161 ASN A O 1
ATOM 1268 N N . TYR A 1 162 ? -3.216 5.093 0.325 1.00 81.31 162 TYR A N 1
ATOM 1269 C CA . TYR A 1 162 ? -4.296 4.827 -0.641 1.00 81.31 162 TYR A CA 1
ATOM 1270 C C . TYR A 1 162 ? -5.163 6.046 -0.994 1.00 81.31 162 TYR A C 1
ATOM 1272 O O . TYR A 1 162 ? -6.229 5.887 -1.610 1.00 81.31 162 TYR A O 1
ATOM 1280 N N . ASP A 1 163 ? -4.711 7.244 -0.612 1.00 79.12 163 ASP A N 1
ATOM 1281 C CA . ASP A 1 163 ? -5.338 8.534 -0.921 1.00 79.12 163 ASP A CA 1
ATOM 1282 C C . ASP A 1 163 ? -6.820 8.617 -0.505 1.00 79.12 163 ASP A C 1
ATOM 1284 O O . ASP A 1 163 ? -7.627 9.317 -1.120 1.00 79.12 163 ASP A O 1
ATOM 1288 N N . LEU A 1 164 ? -7.213 7.896 0.552 1.00 78.38 164 LEU A N 1
ATOM 1289 C CA . LEU A 1 164 ? -8.558 7.958 1.136 1.00 78.38 164 LEU A CA 1
ATOM 1290 C C . LEU A 1 164 ? -8.686 9.166 2.074 1.00 78.38 164 LEU A C 1
ATOM 1292 O O . LEU A 1 164 ? -9.048 9.021 3.233 1.00 78.38 164 LEU A O 1
ATOM 1296 N N . VAL A 1 165 ? -8.368 10.365 1.584 1.00 71.75 165 VAL A N 1
ATOM 1297 C CA . VAL A 1 165 ? -8.329 11.577 2.414 1.00 71.75 165 VAL A CA 1
ATOM 1298 C C . VAL A 1 165 ? -9.728 11.886 2.978 1.00 71.75 165 VAL A C 1
ATOM 1300 O O . VAL A 1 165 ? -10.670 12.087 2.203 1.00 71.75 165 VAL A O 1
ATOM 1303 N N . PRO A 1 166 ? -9.900 11.966 4.312 1.00 68.69 166 PRO A N 1
ATOM 1304 C CA . PRO A 1 166 ? -11.161 12.355 4.913 1.00 68.69 166 PRO A CA 1
ATOM 1305 C C . PRO A 1 166 ? -11.450 13.806 4.541 1.00 68.69 166 PRO A C 1
ATOM 1307 O O . PRO A 1 166 ? -10.578 14.670 4.639 1.00 68.69 166 PRO A O 1
ATOM 1310 N N . LYS A 1 167 ? -12.688 14.098 4.139 1.00 71.50 167 LYS A N 1
ATOM 1311 C CA . LYS A 1 167 ? -13.121 15.482 3.929 1.00 71.50 167 LYS A CA 1
ATOM 1312 C C . LYS A 1 167 ? -13.161 16.183 5.285 1.00 71.50 167 LYS A C 1
ATOM 1314 O O . LYS A 1 167 ? -14.116 16.011 6.037 1.00 71.50 167 LYS A O 1
ATOM 1319 N N . GLN A 1 168 ? -12.117 16.939 5.604 1.00 73.44 168 GLN A N 1
ATOM 1320 C CA . GLN A 1 168 ? -12.045 17.722 6.830 1.00 73.44 168 GLN A CA 1
ATOM 1321 C C . GLN A 1 168 ? -12.388 19.179 6.516 1.00 73.44 168 GLN A C 1
ATOM 1323 O O . GLN A 1 168 ? -11.686 19.842 5.758 1.00 73.44 168 GLN A O 1
ATOM 1328 N N . GLN A 1 169 ? -13.479 19.673 7.096 1.00 68.50 169 GLN A N 1
ATOM 1329 C CA . GLN A 1 169 ? -13.774 21.102 7.131 1.00 68.50 169 GLN A CA 1
ATOM 1330 C C . GLN A 1 169 ? -13.139 21.666 8.402 1.00 68.50 169 GLN A C 1
ATOM 1332 O O . GLN A 1 169 ? -13.455 21.221 9.504 1.00 68.50 169 GLN A O 1
ATOM 1337 N N . VAL A 1 170 ? -12.191 22.590 8.244 1.00 75.06 170 VAL A N 1
ATOM 1338 C CA . VAL A 1 170 ? -11.574 23.311 9.361 1.00 75.06 170 VAL A CA 1
ATOM 1339 C C . VAL A 1 170 ? -12.080 24.743 9.305 1.00 75.06 170 VAL A C 1
ATOM 1341 O O . VAL A 1 170 ? -11.671 25.516 8.444 1.00 75.06 170 VAL A O 1
ATOM 1344 N N . GLU A 1 171 ? -12.984 25.088 10.213 1.00 69.25 171 GLU A N 1
ATOM 1345 C CA . GLU A 1 171 ? -13.387 26.472 10.435 1.00 69.25 171 GLU A CA 1
ATOM 1346 C C . GLU A 1 171 ? -12.390 27.109 11.403 1.00 69.25 171 GLU A C 1
ATOM 1348 O O . GLU A 1 171 ? -12.365 26.806 12.596 1.00 69.25 171 GLU A O 1
ATOM 1353 N N . SER A 1 172 ? -11.517 27.971 10.885 1.00 70.62 172 SER A N 1
ATOM 1354 C CA . SER A 1 172 ? -10.669 28.815 11.720 1.00 70.62 172 SER A CA 1
ATOM 1355 C C . SER A 1 172 ? -11.403 30.121 12.010 1.00 70.62 172 SER A C 1
ATOM 1357 O O . SER A 1 172 ? -11.461 31.007 11.155 1.00 70.62 172 SER A O 1
ATOM 1359 N N . THR A 1 173 ? -11.942 30.270 13.217 1.00 63.81 173 THR A N 1
ATOM 1360 C CA . THR A 1 173 ? -12.368 31.578 13.722 1.00 63.81 173 THR A CA 1
ATOM 1361 C C . THR A 1 173 ? -11.124 32.385 14.074 1.00 63.81 173 THR A C 1
ATOM 1363 O O . THR A 1 173 ? -10.581 32.271 15.173 1.00 63.81 173 THR A O 1
ATOM 1366 N N . VAL A 1 174 ? -10.628 33.170 13.119 1.00 67.94 174 VAL A N 1
ATOM 1367 C CA . VAL A 1 174 ? -9.635 34.202 13.415 1.00 67.94 174 VAL A CA 1
ATOM 1368 C C . VAL A 1 174 ? -10.400 35.376 14.010 1.00 67.94 174 VAL A C 1
ATOM 1370 O O . VAL A 1 174 ? -11.127 36.070 13.300 1.00 67.94 174 VAL A O 1
ATOM 1373 N N . GLU A 1 175 ? -10.264 35.594 15.317 1.00 58.81 175 GLU A N 1
ATOM 1374 C CA . GLU A 1 175 ? -10.626 36.875 15.918 1.00 58.81 175 GLU A CA 1
ATOM 1375 C C . GLU A 1 175 ? -9.671 37.925 15.349 1.00 58.81 175 GLU A C 1
ATOM 1377 O O . GLU A 1 175 ? -8.574 38.153 15.861 1.00 58.81 175 GLU A O 1
ATOM 1382 N N . VAL A 1 176 ? -10.064 38.542 14.237 1.00 59.16 176 VAL A N 1
ATOM 1383 C CA . VAL A 1 176 ? -9.412 39.751 13.754 1.00 59.16 176 VAL A CA 1
ATOM 1384 C C . VAL A 1 176 ? -9.722 40.816 14.800 1.00 59.16 176 VAL A C 1
ATOM 1386 O O . VAL A 1 176 ? -10.785 41.437 14.773 1.00 59.16 176 VAL A O 1
ATOM 1389 N N . LYS A 1 177 ? -8.820 41.001 15.770 1.00 57.44 177 LYS A N 1
ATOM 1390 C CA . LYS A 1 177 ? -8.755 42.260 16.508 1.00 57.44 177 LYS A CA 1
ATOM 1391 C C . LYS A 1 177 ? -8.517 43.322 15.439 1.00 57.44 177 LYS A C 1
ATOM 1393 O O . LYS A 1 177 ? -7.411 43.429 14.914 1.00 57.44 177 LYS A O 1
ATOM 1398 N N . SER A 1 178 ? -9.576 44.019 15.029 1.00 60.38 178 SER A N 1
ATOM 1399 C CA . SER A 1 178 ? -9.446 45.186 14.163 1.00 60.38 178 SER A CA 1
ATOM 1400 C C . SER A 1 178 ? -8.409 46.114 14.791 1.00 60.38 178 SER A C 1
ATOM 1402 O O . SER A 1 178 ? -8.350 46.221 16.020 1.00 60.38 178 SER A O 1
ATOM 1404 N N . MET A 1 179 ? -7.566 46.748 13.971 1.00 60.41 179 MET A N 1
ATOM 1405 C CA . MET A 1 179 ? -6.546 47.674 14.479 1.00 60.41 179 MET A CA 1
ATOM 1406 C C . MET A 1 179 ? -7.156 48.724 15.415 1.00 60.41 179 MET A C 1
ATOM 1408 O O . MET A 1 179 ? -6.529 49.078 16.404 1.00 60.41 179 MET A O 1
ATOM 1412 N N . ASP A 1 180 ? -8.410 49.112 15.180 1.00 60.56 180 ASP A N 1
ATOM 1413 C CA . ASP A 1 180 ? -9.181 50.022 16.030 1.00 60.56 180 ASP A CA 1
ATOM 1414 C C . ASP A 1 180 ? -9.259 49.558 17.494 1.00 60.56 180 ASP A C 1
ATOM 1416 O O . ASP A 1 180 ? -9.021 50.352 18.396 1.00 60.56 180 ASP A O 1
ATOM 1420 N N . LYS A 1 181 ? -9.476 48.259 17.756 1.00 66.69 181 LYS A N 1
ATOM 1421 C CA . LYS A 1 181 ? -9.486 47.723 19.132 1.00 66.69 181 LYS A CA 1
ATOM 1422 C C . LYS A 1 181 ? -8.102 47.727 19.772 1.00 66.69 181 LYS A C 1
ATOM 1424 O O . LYS A 1 181 ? -7.989 47.836 20.987 1.00 66.69 181 LYS A O 1
ATOM 1429 N N . VAL A 1 182 ? -7.050 47.577 18.967 1.00 68.88 182 VAL A N 1
ATOM 1430 C CA . VAL A 1 182 ? -5.666 47.645 19.454 1.00 68.88 182 VAL A CA 1
ATOM 1431 C C . VAL A 1 182 ? -5.312 49.085 19.823 1.00 68.88 182 VAL A C 1
ATOM 1433 O O . VAL A 1 182 ? -4.670 49.294 20.846 1.00 68.88 182 VAL A O 1
ATOM 1436 N N . TYR A 1 183 ? -5.762 50.069 19.038 1.00 70.94 183 TYR A N 1
ATOM 1437 C CA . TYR A 1 183 ? -5.582 51.486 19.354 1.00 70.94 183 TYR A CA 1
ATOM 1438 C C . TYR A 1 183 ? -6.387 51.913 20.584 1.00 70.94 183 TYR A C 1
ATOM 1440 O O . TYR A 1 183 ? -5.825 52.567 21.453 1.00 70.94 183 TYR A O 1
ATOM 1448 N N . GLU A 1 184 ? -7.635 51.456 20.734 1.00 75.00 184 GLU A N 1
ATOM 1449 C CA . GLU A 1 184 ? -8.425 51.693 21.953 1.00 75.00 184 GLU A CA 1
ATOM 1450 C C . GLU A 1 184 ? -7.752 51.109 23.209 1.00 75.00 184 GLU A C 1
ATOM 1452 O O . GLU A 1 184 ? -7.690 51.768 24.248 1.00 75.00 184 GLU A O 1
ATOM 1457 N N . GLU A 1 185 ? -7.210 49.886 23.124 1.00 76.00 185 GLU A N 1
ATOM 1458 C CA . GLU A 1 185 ? -6.442 49.276 24.220 1.00 76.00 185 GLU A CA 1
ATOM 1459 C C . GLU A 1 185 ? -5.165 50.090 24.530 1.00 76.00 185 GLU A C 1
ATOM 1461 O O . GLU A 1 185 ? -4.808 50.250 25.699 1.00 76.00 185 GLU A O 1
ATOM 1466 N N . LEU A 1 186 ? -4.491 50.638 23.512 1.00 76.50 186 LEU A N 1
ATOM 1467 C CA . LEU A 1 186 ? -3.266 51.429 23.674 1.00 76.50 186 LEU A CA 1
ATOM 1468 C C . LEU A 1 186 ? -3.534 52.810 24.297 1.00 76.50 186 LEU A C 1
ATOM 1470 O O . LEU A 1 186 ? -2.805 53.226 25.200 1.00 76.50 186 LEU A O 1
ATOM 1474 N N . ASP A 1 187 ? -4.597 53.485 23.859 1.00 80.00 187 ASP A N 1
ATOM 1475 C CA . ASP A 1 187 ? -5.023 54.785 24.385 1.00 80.00 187 ASP A CA 1
ATOM 1476 C C . ASP A 1 187 ? -5.458 54.671 25.851 1.00 80.00 187 ASP A C 1
ATOM 1478 O O . ASP A 1 187 ? -5.102 55.516 26.676 1.00 80.00 187 ASP A O 1
ATOM 1482 N N . ALA A 1 188 ? -6.150 53.586 26.216 1.00 79.19 188 ALA A N 1
ATOM 1483 C CA . ALA A 1 188 ? -6.525 53.315 27.603 1.00 79.19 188 ALA A CA 1
ATOM 1484 C C . ALA A 1 188 ? -5.299 53.123 28.517 1.00 79.19 188 ALA A C 1
ATOM 1486 O O . ALA A 1 188 ? -5.277 53.620 29.645 1.00 79.19 188 ALA A O 1
ATOM 1487 N N . ILE A 1 189 ? -4.257 52.438 28.031 1.00 80.50 189 ILE A N 1
ATOM 1488 C CA . ILE A 1 189 ? -3.007 52.248 28.782 1.00 80.50 189 ILE A CA 1
ATOM 1489 C C . ILE A 1 189 ? -2.284 53.588 28.968 1.00 80.50 189 ILE A C 1
ATOM 1491 O O . ILE A 1 189 ? -1.864 53.903 30.084 1.00 80.50 189 ILE A O 1
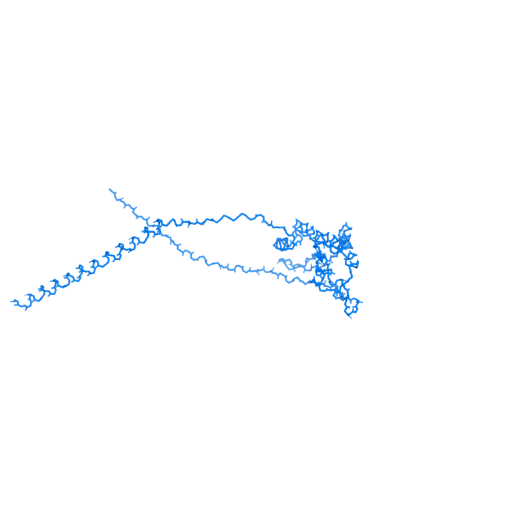ATOM 1495 N N . LEU A 1 190 ? -2.181 54.402 27.913 1.00 77.75 190 LEU A N 1
ATOM 1496 C CA . LEU A 1 190 ? -1.558 55.728 27.979 1.00 77.75 190 LEU A CA 1
ATOM 1497 C C . LEU A 1 190 ? -2.280 56.657 28.961 1.00 77.75 190 LEU A C 1
ATOM 1499 O O . LEU A 1 190 ? -1.622 57.300 29.780 1.00 77.75 190 LEU A O 1
ATOM 1503 N N . ALA A 1 191 ? -3.615 56.679 28.931 1.00 76.81 191 ALA A N 1
ATOM 1504 C CA . ALA A 1 191 ? -4.416 57.462 29.867 1.00 76.81 191 ALA A CA 1
ATOM 1505 C C . ALA A 1 191 ? -4.171 57.035 31.325 1.00 76.81 191 ALA A C 1
ATOM 1507 O O . ALA A 1 191 ? -3.945 57.887 32.184 1.00 76.81 191 ALA A O 1
ATOM 1508 N N . SER A 1 192 ? -4.126 55.725 31.601 1.00 75.25 192 SER A N 1
ATOM 1509 C CA . SER A 1 192 ? -3.875 55.220 32.960 1.00 75.25 192 SER A CA 1
ATOM 1510 C C . SER A 1 192 ? -2.481 55.580 33.488 1.00 75.25 192 SER A C 1
ATOM 1512 O O . SER A 1 192 ? -2.340 55.968 34.646 1.00 75.25 192 SER A O 1
ATOM 1514 N N . GLY A 1 193 ? -1.456 55.544 32.629 1.00 74.94 193 GLY A N 1
ATOM 1515 C CA . GLY A 1 193 ? -0.104 55.956 33.008 1.00 74.94 193 GLY A CA 1
ATOM 1516 C C . GLY A 1 193 ? -0.012 57.457 33.306 1.00 74.94 193 GLY A C 1
ATOM 1517 O O . GLY A 1 193 ? 0.677 57.864 34.240 1.00 74.94 193 GLY A O 1
ATOM 1518 N N . GLN A 1 194 ? -0.742 58.292 32.560 1.00 73.06 194 GLN A N 1
ATOM 1519 C CA . GLN A 1 194 ? -0.800 59.735 32.813 1.00 73.06 194 GLN A CA 1
ATOM 1520 C C . GLN A 1 194 ? -1.519 60.066 34.130 1.00 73.06 194 GLN A C 1
ATOM 1522 O O . GLN A 1 194 ? -1.053 60.925 34.883 1.00 73.06 194 GLN A O 1
ATOM 1527 N N . GLU A 1 195 ? -2.607 59.366 34.457 1.00 68.88 195 GLU A N 1
ATOM 1528 C CA . GLU A 1 195 ? -3.298 59.534 35.741 1.00 68.88 195 GLU A CA 1
ATOM 1529 C C . GLU A 1 195 ? -2.418 59.138 36.934 1.00 68.88 195 GLU A C 1
ATOM 1531 O O . GLU A 1 195 ? -2.365 59.875 37.920 1.00 68.88 195 GLU A O 1
ATOM 1536 N N . GLU A 1 196 ? -1.661 58.041 36.841 1.00 68.12 196 GLU A N 1
ATOM 1537 C CA . GLU A 1 196 ? -0.720 57.648 37.899 1.00 68.12 196 GLU A CA 1
ATOM 1538 C C . GLU A 1 196 ? 0.374 58.699 38.126 1.00 68.12 196 GLU A C 1
ATOM 1540 O O . GLU A 1 196 ? 0.694 59.022 39.273 1.00 68.12 196 GLU A O 1
ATOM 1545 N N . THR A 1 197 ? 0.915 59.287 37.053 1.00 69.31 197 THR A N 1
ATOM 1546 C CA . THR A 1 197 ? 1.920 60.355 37.184 1.00 69.31 197 THR A CA 1
ATOM 1547 C C . THR A 1 197 ? 1.354 61.619 37.827 1.00 69.31 197 THR A C 1
ATOM 1549 O O . THR A 1 197 ? 2.008 62.201 38.692 1.00 69.31 197 THR A O 1
ATOM 1552 N N . ARG A 1 198 ? 0.118 62.008 37.484 1.00 69.50 198 ARG A N 1
ATOM 1553 C CA . ARG A 1 198 ? -0.570 63.129 38.137 1.00 69.50 198 ARG A CA 1
ATOM 1554 C C . ARG A 1 198 ? -0.804 62.871 39.619 1.00 69.50 198 ARG A C 1
ATOM 1556 O O . ARG A 1 198 ? -0.525 63.742 40.431 1.00 69.50 198 ARG A O 1
ATOM 1563 N N . LEU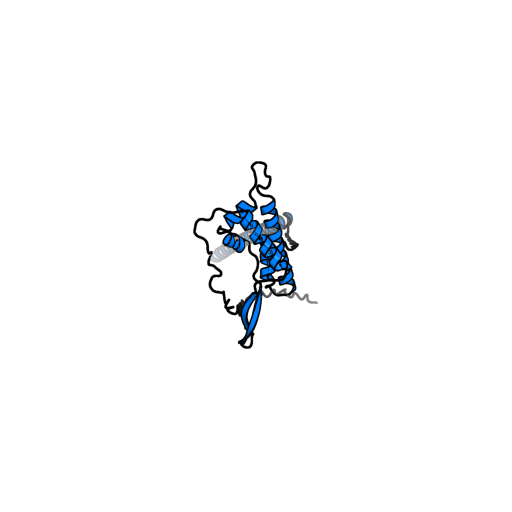 A 1 199 ? -1.262 61.675 39.983 1.00 68.69 199 LEU A N 1
ATOM 1564 C CA . LEU A 1 199 ? -1.493 61.316 41.383 1.00 68.69 199 LEU A CA 1
ATOM 1565 C C . LEU A 1 199 ? -0.194 61.292 42.201 1.00 68.69 199 LEU A C 1
ATOM 1567 O O . LEU A 1 199 ? -0.217 61.641 43.381 1.00 68.69 199 LEU A O 1
ATOM 1571 N N . MET A 1 200 ? 0.940 60.902 41.605 1.00 68.75 200 MET A N 1
ATOM 1572 C CA . MET A 1 200 ? 2.247 61.032 42.262 1.00 68.75 200 MET A CA 1
ATOM 1573 C C . MET A 1 200 ? 2.646 62.492 42.469 1.00 68.75 200 MET A C 1
ATOM 1575 O O . MET A 1 200 ? 3.113 62.827 43.553 1.00 68.75 200 MET A O 1
ATOM 1579 N N . GLN A 1 201 ? 2.454 63.351 41.466 1.00 73.88 201 GLN A N 1
ATOM 1580 C CA . GLN A 1 201 ? 2.759 64.781 41.576 1.00 73.88 201 GLN A CA 1
ATOM 1581 C C . GLN A 1 201 ? 1.882 65.462 42.632 1.00 73.88 201 GLN A C 1
ATOM 1583 O O . GLN A 1 201 ? 2.408 66.131 43.510 1.00 73.88 201 GLN A O 1
ATOM 1588 N N . GLU A 1 202 ? 0.572 65.200 42.631 1.00 71.75 202 GLU A N 1
ATOM 1589 C CA . GLU A 1 202 ? -0.357 65.729 43.637 1.00 71.75 202 GLU A CA 1
ATOM 1590 C C . GLU A 1 202 ? -0.001 65.241 45.057 1.00 71.75 202 GLU A C 1
ATOM 1592 O O . GLU A 1 202 ? -0.125 65.990 46.024 1.00 71.75 202 GLU A O 1
ATOM 1597 N N . ARG A 1 203 ? 0.487 63.999 45.214 1.00 69.31 203 ARG A N 1
ATOM 1598 C CA . ARG A 1 203 ? 0.984 63.501 46.510 1.00 69.31 203 ARG A CA 1
ATOM 1599 C C . ARG A 1 203 ? 2.290 64.163 46.936 1.00 69.31 203 ARG A C 1
ATOM 1601 O O . ARG A 1 203 ? 2.405 64.512 48.105 1.00 69.31 203 ARG A O 1
ATOM 1608 N N . ALA A 1 204 ? 3.232 64.344 46.015 1.00 72.00 204 ALA A N 1
ATOM 1609 C CA . ALA A 1 204 ? 4.493 65.023 46.293 1.00 72.00 204 ALA A CA 1
ATOM 1610 C C . ALA A 1 204 ? 4.253 66.486 46.703 1.00 72.00 204 ALA A C 1
ATOM 1612 O O . ALA A 1 204 ? 4.764 66.919 47.728 1.00 72.00 204 ALA A O 1
ATOM 1613 N N . GLU A 1 205 ? 3.384 67.210 45.991 1.00 71.56 205 GLU A N 1
ATOM 1614 C CA . GLU A 1 205 ? 2.998 68.582 46.346 1.00 71.56 205 GLU A CA 1
ATOM 1615 C C . GLU A 1 205 ? 2.303 68.656 47.715 1.00 71.56 205 GLU A C 1
ATOM 1617 O O . GLU A 1 205 ? 2.534 69.583 48.491 1.00 71.56 205 GLU A O 1
ATOM 1622 N N . MET A 1 206 ? 1.457 67.676 48.049 1.00 66.94 206 MET A N 1
ATOM 1623 C CA . MET A 1 206 ? 0.808 67.608 49.363 1.00 66.94 206 MET A CA 1
ATOM 1624 C C . MET A 1 206 ? 1.799 67.296 50.492 1.00 66.94 206 MET A C 1
ATOM 1626 O O . MET A 1 206 ? 1.650 67.841 51.586 1.00 66.94 206 MET A O 1
ATOM 1630 N N . GLU A 1 207 ? 2.805 66.453 50.251 1.00 71.25 207 GLU A N 1
ATOM 1631 C CA . GLU A 1 207 ? 3.883 66.182 51.209 1.00 71.25 207 GLU A CA 1
ATOM 1632 C C . GLU A 1 207 ? 4.800 67.394 51.394 1.00 71.25 207 GLU A C 1
ATOM 1634 O O . GLU A 1 207 ? 5.110 67.735 52.533 1.00 71.25 207 GLU A O 1
ATOM 1639 N N . GLU A 1 208 ? 5.158 68.102 50.322 1.00 72.31 208 GLU A N 1
ATOM 1640 C CA . GLU A 1 208 ? 5.926 69.352 50.396 1.00 72.31 208 GLU A CA 1
ATOM 1641 C C . GLU A 1 208 ? 5.157 70.443 51.148 1.00 72.31 208 GLU A C 1
ATOM 1643 O O . GLU A 1 208 ? 5.699 71.108 52.031 1.00 72.31 208 GLU A O 1
ATOM 1648 N N . ARG A 1 209 ? 3.860 70.594 50.862 1.00 68.19 209 ARG A N 1
ATOM 1649 C CA . ARG A 1 209 ? 3.002 71.558 51.557 1.00 68.19 209 ARG A CA 1
ATOM 1650 C C . ARG A 1 209 ? 2.828 71.212 53.033 1.00 68.19 209 ARG A C 1
ATOM 1652 O O . ARG A 1 209 ? 2.763 72.114 53.864 1.00 68.19 209 ARG A O 1
ATOM 1659 N N . LYS A 1 210 ? 2.762 69.921 53.364 1.00 72.75 210 LYS A N 1
ATOM 1660 C CA . LYS A 1 210 ? 2.739 69.455 54.751 1.00 72.75 210 LYS A CA 1
ATOM 1661 C C . LYS A 1 210 ? 4.077 69.716 55.447 1.00 72.75 210 LYS A C 1
ATOM 1663 O O . LYS A 1 210 ? 4.066 70.221 56.558 1.00 72.75 210 LYS A O 1
ATOM 1668 N N . ALA A 1 211 ? 5.202 69.448 54.787 1.00 74.19 211 ALA A N 1
ATOM 1669 C CA . ALA A 1 211 ? 6.531 69.710 55.332 1.00 74.19 211 ALA A CA 1
ATOM 1670 C C . ALA A 1 211 ? 6.771 71.207 55.602 1.00 74.19 211 ALA A C 1
ATOM 1672 O O . ALA A 1 211 ? 7.370 71.548 56.616 1.00 74.19 211 ALA A O 1
ATOM 1673 N N . LEU A 1 212 ? 6.262 72.101 54.745 1.00 70.75 212 LEU A N 1
ATOM 1674 C CA . LEU A 1 212 ? 6.306 73.550 54.981 1.00 70.75 212 LEU A CA 1
ATOM 1675 C C . LEU A 1 212 ? 5.443 73.981 56.177 1.00 70.75 212 LEU A C 1
ATOM 1677 O O . LEU A 1 212 ? 5.896 74.777 56.990 1.00 70.75 212 LEU A O 1
ATOM 1681 N N . LEU A 1 213 ? 4.231 73.434 56.315 1.00 67.81 213 LEU A N 1
ATOM 1682 C CA . LEU A 1 213 ? 3.356 73.699 57.467 1.00 67.81 213 LEU A CA 1
ATOM 1683 C C . LEU A 1 213 ? 3.931 73.159 58.783 1.00 67.81 213 LEU A C 1
ATOM 1685 O O . LEU A 1 213 ? 3.780 73.792 59.824 1.00 67.81 213 LEU A O 1
ATOM 1689 N N . ASP A 1 214 ? 4.571 71.991 58.746 1.00 69.00 214 ASP A N 1
ATOM 1690 C CA . ASP A 1 214 ? 5.229 71.407 59.915 1.00 69.00 214 ASP A CA 1
ATOM 1691 C C . ASP A 1 214 ? 6.475 72.236 60.304 1.00 69.00 214 ASP A C 1
ATOM 1693 O O . ASP A 1 214 ? 6.685 72.476 61.489 1.00 69.00 214 ASP A O 1
ATOM 1697 N N . ALA A 1 215 ? 7.227 72.777 59.335 1.00 68.88 215 ALA A N 1
ATOM 1698 C CA . ALA A 1 215 ? 8.346 73.691 59.595 1.00 68.88 215 ALA A CA 1
ATOM 1699 C C . ALA A 1 215 ? 7.899 75.061 60.150 1.00 68.88 215 ALA A C 1
ATOM 1701 O O . ALA A 1 215 ? 8.516 75.571 61.081 1.00 68.88 215 ALA A O 1
ATOM 1702 N N . GLU A 1 216 ? 6.804 75.640 59.643 1.00 61.22 216 GLU A N 1
ATOM 1703 C CA . GLU A 1 216 ? 6.232 76.888 60.185 1.00 61.22 216 GLU A CA 1
ATOM 1704 C C . GLU A 1 216 ? 5.675 76.713 61.611 1.00 61.22 216 GLU A C 1
ATOM 1706 O O . GLU A 1 216 ? 5.701 77.657 62.398 1.00 61.22 216 GLU A O 1
ATOM 1711 N N . ASN A 1 217 ? 5.202 75.514 61.970 1.00 59.12 217 ASN A N 1
ATOM 1712 C CA . ASN A 1 217 ? 4.735 75.205 63.327 1.00 59.12 217 ASN A CA 1
ATOM 1713 C C . ASN A 1 217 ? 5.873 74.904 64.321 1.00 59.12 217 ASN A C 1
ATOM 1715 O O . ASN A 1 217 ? 5.629 74.936 65.525 1.00 59.12 217 ASN A O 1
ATOM 1719 N N . GLU A 1 218 ? 7.087 74.597 63.853 1.00 57.94 218 GLU A N 1
ATOM 1720 C CA . GLU A 1 218 ? 8.270 74.416 64.711 1.00 57.94 218 GLU A CA 1
ATOM 1721 C C . GLU A 1 218 ? 9.026 75.735 64.982 1.00 57.94 218 GLU A C 1
ATOM 1723 O O . GLU A 1 218 ? 9.799 75.803 65.939 1.00 57.94 218 GLU A O 1
ATOM 1728 N N . GLU A 1 219 ? 8.787 76.793 64.194 1.00 55.31 219 GLU A N 1
ATOM 1729 C CA . GLU A 1 219 ? 9.396 78.128 64.366 1.00 55.31 219 GLU A CA 1
ATOM 1730 C C . GLU A 1 219 ? 8.511 79.159 65.116 1.00 55.31 219 GLU A C 1
ATOM 1732 O O . GLU A 1 219 ? 8.937 80.306 65.290 1.00 55.31 219 GLU A O 1
ATOM 1737 N N . ALA A 1 220 ? 7.319 78.775 65.600 1.00 47.25 220 ALA A N 1
ATOM 1738 C CA . ALA A 1 220 ? 6.379 79.624 66.359 1.00 47.25 220 ALA A CA 1
ATOM 1739 C C . ALA A 1 220 ? 6.238 79.208 67.836 1.00 47.25 220 ALA A C 1
ATOM 1741 O O . ALA A 1 220 ? 6.151 80.122 68.694 1.00 47.25 220 ALA A O 1
#

pLDDT: mean 72.68, std 18.01, range [32.69, 95.38]

Organism: Avibacterium paragallinarum (NCBI:txid728)

Sequence (220 aa):
MATRKEAATTAKTKVKRKAKASAAISKRELKLEEGQWETKRGRPYKFDPDLAIEKMEAAINDYVEGKLKYYELIQKDSEGKKIDILGVAFPTITRMALLCGVDEQTFTDNCTAKNEDGSIKNKQLFGAYKRFKDLGKTMLVEGGLVGMYDSRLVQFLGNVNYDLVPKQQVESTVEVKSMDKVYEELDAILASGQEETRLMQERAEMEERKALLDAENEEA

Radius of gyration: 37.24 Å; chains: 1; bounding box: 57×101×89 Å

Secondary structure (DSSP, 8-state):
----------------------------EE-PPTTTT--SSPSPPPP-HHHHHHHHHHHHHHHHTT-PPEEEEEEE-TTS-EEEEEEEPP--HHHHHHHTTS-HHHHHHHHH-B-TTS-BS-HHHHHHHHHHHHHHHHHHHHHHHTTSS-HHHHHHHHHHHS----------------HHHHHHHHHHHHHHHHHHHHHHHHHHHHHHHHHHHHHHHH--

Foldseek 3Di:
DDDDDDDDDPPPDPPPPPPPDPPDPPPWDWDDDPCPQPDPDDDDADQDLVQLLVVLVVVVVCVVVVVWDWTFIFDADPVRDTDTDTATDQQDLQSSCSNRRHGSVVLVCLLQPADPVRHGPDPSSVVSVVVSLVVNLVCLVVCCVVVVDDVVVSVVCCVPRPVVDDPDDDDDPDPPPDVVNVVVVVVVVVVVVVVVVVVVVVVVVVVVVVVVVVVVVVVD